Protein AF-A0A520HEF0-F1 (afdb_monomer_lite)

Secondary structure (DSSP, 8-state):
-----PPPEEPTTT--EE-TT-SB-TTT-PBPTT---SSS-TTTTS-----------------------GGG-HHHHHHHHHHHHHHHHHHHHHHHHHHHHHHTS--------TT-S-----------------------------------TTHHHHHHHHHHHHHHTTS--PPPPPP-

Foldseek 3Di:
DDPCQDDWAADPPPRATHGLPDQAGPPPRHGGPSPPPPDDPCVVVVDPPPPPDPDDDDDDDDPPDDPDPLVPDVVSVVVVVVVVVVVVVVVVVVVVVVVVVVVVPDPPPPPVPPPPPDDDDDDDDDDDDDDDDDDDDDDDDPPDDPPPPPPDPCVVVVVVVVVVVVVVPPPDDDDDDDDD

pLDDT: mean 70.36, std 16.76, range [45.94, 98.44]

Structure (mmCIF, N/CA/C/O backbone):
data_AF-A0A520HEF0-F1
#
_entry.id   AF-A0A520HEF0-F1
#
loop_
_atom_site.group_PDB
_atom_site.id
_atom_site.type_symbol
_atom_site.label_atom_id
_atom_site.label_alt_id
_atom_site.label_comp_id
_atom_site.label_asym_id
_atom_site.label_entity_id
_atom_site.label_seq_id
_atom_site.pdbx_PDB_ins_code
_atom_site.Cartn_x
_atom_site.Cartn_y
_atom_site.Cartn_z
_atom_site.occupancy
_atom_site.B_iso_or_equiv
_atom_site.auth_seq_id
_atom_site.auth_comp_id
_atom_site.auth_asym_id
_atom_site.auth_atom_id
_atom_site.pdbx_PDB_model_num
ATOM 1 N N . MET A 1 1 ? -32.874 -23.266 -6.635 1.00 48.62 1 MET A N 1
ATOM 2 C CA . MET A 1 1 ? -32.247 -22.780 -5.389 1.00 48.62 1 MET A CA 1
ATOM 3 C C . MET A 1 1 ? -33.089 -21.603 -4.928 1.00 48.62 1 MET A C 1
ATOM 5 O O . MET A 1 1 ? -33.108 -20.599 -5.621 1.00 48.62 1 MET A O 1
ATOM 9 N N . LYS A 1 2 ? -33.933 -21.780 -3.902 1.00 52.91 2 LYS A N 1
ATOM 10 C CA . LYS A 1 2 ? -34.807 -20.704 -3.408 1.00 52.91 2 LYS A CA 1
ATOM 11 C C . LYS A 1 2 ? -33.926 -19.699 -2.678 1.00 52.91 2 LYS A C 1
ATOM 13 O O . LYS A 1 2 ? -33.308 -20.055 -1.679 1.00 52.91 2 LYS A O 1
ATOM 18 N N . GLU A 1 3 ? -33.844 -18.488 -3.209 1.00 56.03 3 GLU A N 1
ATOM 19 C CA . GLU A 1 3 ? -33.160 -17.381 -2.562 1.00 56.03 3 GLU A CA 1
ATOM 20 C C . GLU A 1 3 ? -33.856 -17.083 -1.232 1.00 56.03 3 GLU A C 1
ATOM 22 O O . GLU A 1 3 ? -34.960 -16.539 -1.188 1.00 56.03 3 GLU A O 1
ATOM 27 N N . LEU A 1 4 ? -33.215 -17.471 -0.132 1.00 62.06 4 LEU A N 1
ATOM 28 C CA . LEU A 1 4 ? -33.550 -17.003 1.206 1.00 62.06 4 LEU A CA 1
ATOM 29 C C . LEU A 1 4 ? -33.072 -15.553 1.314 1.00 62.06 4 LEU A C 1
ATOM 31 O O . LEU A 1 4 ? -32.077 -15.250 1.969 1.00 62.06 4 LEU A O 1
ATOM 35 N N . HIS A 1 5 ? -33.768 -14.658 0.618 1.00 66.94 5 HIS A N 1
ATOM 36 C CA . HIS A 1 5 ? -33.676 -13.229 0.855 1.00 66.94 5 HIS A CA 1
ATOM 37 C C . HIS A 1 5 ? -34.148 -12.983 2.292 1.00 66.94 5 HIS A C 1
ATOM 39 O O . HIS A 1 5 ? -35.345 -12.945 2.572 1.00 66.94 5 HIS A O 1
ATOM 45 N N . GLY A 1 6 ? -33.190 -12.929 3.222 1.00 73.12 6 GLY A N 1
ATOM 46 C CA . GLY A 1 6 ? -33.446 -12.682 4.637 1.00 73.12 6 GLY A CA 1
ATOM 47 C C . GLY A 1 6 ? -34.255 -11.400 4.823 1.00 73.12 6 GLY A C 1
ATOM 48 O O . GLY A 1 6 ? -34.069 -10.431 4.085 1.00 73.12 6 GLY A O 1
ATOM 49 N N . MET A 1 7 ? -35.167 -11.409 5.796 1.00 80.06 7 MET A N 1
ATOM 50 C CA . MET A 1 7 ? -36.040 -10.270 6.076 1.00 80.06 7 MET A CA 1
ATOM 51 C C . MET A 1 7 ? -35.211 -8.992 6.298 1.00 80.06 7 MET A C 1
ATOM 53 O O . MET A 1 7 ? -34.208 -9.043 7.018 1.00 80.06 7 MET A O 1
ATOM 57 N N . PRO A 1 8 ? -35.592 -7.856 5.687 1.00 88.38 8 PRO A N 1
ATOM 58 C CA . PRO A 1 8 ? -34.871 -6.604 5.864 1.00 88.38 8 PRO A CA 1
ATOM 59 C C . PRO A 1 8 ? -34.941 -6.137 7.321 1.00 88.38 8 PRO A C 1
ATOM 61 O O . PRO A 1 8 ? -35.956 -6.316 7.995 1.00 88.38 8 PRO A O 1
ATOM 64 N N . VAL A 1 9 ? -33.864 -5.512 7.799 1.00 91.81 9 VAL A N 1
ATOM 65 C CA . VAL A 1 9 ? -33.785 -4.970 9.162 1.00 91.81 9 VAL A CA 1
ATOM 66 C C . VAL A 1 9 ? -33.944 -3.457 9.097 1.00 91.81 9 VAL A C 1
ATOM 68 O O . VAL A 1 9 ? -33.219 -2.775 8.372 1.00 91.81 9 VAL A O 1
ATOM 71 N N . VAL A 1 10 ? -34.894 -2.919 9.856 1.00 94.56 10 VAL A N 1
ATOM 72 C CA . VAL A 1 10 ? -35.159 -1.478 9.910 1.00 94.56 10 VAL A CA 1
ATOM 73 C C . VAL A 1 10 ? -34.314 -0.849 11.013 1.00 94.56 10 VAL A C 1
ATOM 75 O O . VAL A 1 10 ? -34.263 -1.350 12.133 1.00 94.56 10 VAL A O 1
ATOM 78 N N . CYS A 1 11 ? -33.622 0.244 10.696 1.00 95.12 11 CYS A N 1
ATOM 79 C CA . CYS A 1 11 ? -32.831 0.979 11.676 1.00 95.12 11 CYS A CA 1
ATOM 80 C C . CYS A 1 11 ? -33.741 1.698 12.679 1.00 95.12 11 CYS A C 1
ATOM 82 O O . CYS A 1 11 ? -34.559 2.523 12.284 1.00 95.12 11 CYS A O 1
ATOM 84 N N . GLU A 1 12 ? -33.535 1.464 13.974 1.00 94.19 12 GLU A N 1
ATOM 85 C CA . GLU A 1 12 ? -34.301 2.122 15.044 1.00 94.19 12 GLU A CA 1
ATOM 86 C C . GLU A 1 12 ? -34.027 3.630 15.152 1.00 94.19 12 GLU A C 1
ATOM 88 O O . GLU A 1 12 ? -34.830 4.367 15.712 1.00 94.19 12 GLU A O 1
ATOM 93 N N . HIS A 1 13 ? -32.902 4.107 14.608 1.00 95.00 13 HIS A N 1
ATOM 94 C CA . HIS A 1 13 ? -32.500 5.510 14.715 1.00 95.00 13 HIS A CA 1
ATOM 95 C C . HIS A 1 13 ? -33.066 6.395 13.601 1.00 95.00 13 HIS A C 1
ATOM 97 O O . HIS A 1 13 ? -33.522 7.501 13.867 1.00 95.00 13 HIS A O 1
ATOM 103 N N . CYS A 1 14 ? -33.032 5.928 12.349 1.00 96.44 14 CYS A N 1
ATOM 104 C CA . CYS A 1 14 ? -33.462 6.722 11.191 1.00 96.44 14 CYS A CA 1
ATOM 105 C C . CYS A 1 14 ? -34.549 6.057 10.334 1.00 96.44 14 CYS A C 1
ATOM 107 O O . CYS A 1 14 ? -34.911 6.597 9.292 1.00 96.44 14 CYS A O 1
ATOM 109 N N . GLY A 1 15 ? -35.035 4.868 10.706 1.00 95.75 15 GLY A N 1
ATOM 110 C CA . GLY A 1 15 ? -36.101 4.162 9.984 1.00 95.75 15 GLY A CA 1
ATOM 111 C C . GLY A 1 15 ? -35.702 3.593 8.619 1.00 95.75 15 GLY A C 1
ATOM 112 O O . GLY A 1 15 ? -36.547 3.071 7.897 1.00 95.75 15 GLY A O 1
ATOM 113 N N . THR A 1 16 ? -34.427 3.672 8.230 1.00 96.69 16 THR A N 1
ATOM 114 C CA . THR A 1 16 ? -33.973 3.145 6.935 1.00 96.69 16 THR A CA 1
ATOM 115 C C . THR A 1 16 ? -33.984 1.612 6.934 1.00 96.69 16 THR A C 1
ATOM 117 O O . THR A 1 16 ? -33.500 0.982 7.878 1.00 96.69 16 THR A O 1
ATOM 120 N N . SER A 1 17 ? -34.514 1.011 5.865 1.00 95.06 17 SER A N 1
ATOM 121 C CA . SER A 1 17 ? -34.506 -0.439 5.638 1.00 95.06 17 SER A CA 1
ATOM 122 C C . SER A 1 17 ? -33.140 -0.897 5.124 1.00 95.06 17 SER A C 1
ATOM 124 O O . SER A 1 17 ? -32.654 -0.401 4.109 1.00 95.06 17 SER A O 1
ATOM 126 N N . ASN A 1 18 ? -32.527 -1.861 5.806 1.00 94.19 18 ASN A N 1
ATOM 127 C CA . ASN A 1 18 ? -31.208 -2.398 5.490 1.00 94.19 18 ASN A CA 1
ATOM 128 C C . ASN A 1 18 ? -31.283 -3.886 5.122 1.00 94.19 18 ASN A C 1
ATOM 130 O O . ASN A 1 18 ? -32.242 -4.590 5.448 1.00 94.19 18 ASN A O 1
ATOM 134 N N . ARG A 1 19 ? -30.234 -4.380 4.455 1.00 92.31 19 ARG A N 1
ATOM 135 C CA . ARG A 1 19 ? -30.062 -5.814 4.174 1.00 92.31 19 ARG A CA 1
ATOM 136 C C . ARG A 1 19 ? -29.888 -6.582 5.488 1.00 92.31 19 ARG A C 1
ATOM 138 O O . ARG A 1 19 ? -29.256 -6.074 6.409 1.00 92.31 19 ARG A O 1
ATOM 145 N N . ALA A 1 20 ? -30.368 -7.824 5.546 1.00 87.44 20 ALA A N 1
ATOM 146 C CA . ALA A 1 20 ? -30.270 -8.672 6.742 1.00 87.44 20 ALA A CA 1
ATOM 147 C C . ALA A 1 20 ? -28.825 -8.889 7.242 1.00 87.44 20 ALA A C 1
ATOM 149 O O . ALA A 1 20 ? -28.606 -9.131 8.422 1.00 87.44 20 ALA A O 1
ATOM 150 N N . THR A 1 21 ? -27.836 -8.775 6.349 1.00 85.56 21 THR A N 1
ATOM 151 C CA . THR A 1 21 ? -26.401 -8.924 6.638 1.00 85.56 21 THR A CA 1
ATOM 152 C C . THR A 1 21 ? -25.662 -7.591 6.832 1.00 85.56 21 THR A C 1
ATOM 154 O O . THR A 1 21 ? -24.436 -7.579 6.904 1.00 85.56 21 THR A O 1
ATOM 157 N N . ALA A 1 22 ? -26.360 -6.450 6.890 1.00 90.12 22 ALA A N 1
ATOM 158 C CA . ALA A 1 22 ? -25.723 -5.138 7.014 1.00 90.12 22 ALA A CA 1
ATOM 159 C C . ALA A 1 22 ? -25.299 -4.830 8.460 1.00 90.12 22 ALA A C 1
ATOM 161 O O . ALA A 1 22 ? -26.142 -4.727 9.348 1.00 90.12 22 ALA A O 1
ATOM 162 N N . MET A 1 23 ? -23.995 -4.630 8.686 1.00 90.31 23 MET A N 1
ATOM 163 C CA . MET A 1 23 ? -23.432 -4.269 10.002 1.00 90.31 23 MET A CA 1
ATOM 164 C C . MET A 1 23 ? -23.814 -2.858 10.461 1.00 90.31 23 MET A C 1
ATOM 166 O O . MET A 1 23 ? -23.992 -2.608 11.657 1.00 90.31 23 MET A O 1
ATOM 170 N N . PHE A 1 24 ? -23.959 -1.948 9.500 1.00 93.88 24 PHE A N 1
ATOM 171 C CA . PHE A 1 24 ? -24.218 -0.531 9.722 1.00 93.88 24 PHE A CA 1
ATOM 172 C C . PHE A 1 24 ? -25.363 -0.050 8.842 1.00 93.88 24 PHE A C 1
ATOM 174 O O . PHE A 1 24 ? -25.591 -0.573 7.749 1.00 93.88 24 PHE A O 1
ATOM 181 N N . CYS A 1 25 ? -26.089 0.949 9.335 1.00 95.81 25 CYS A N 1
ATOM 182 C CA . CYS A 1 25 ? -27.216 1.521 8.624 1.00 95.81 25 CYS A CA 1
ATOM 183 C C . CYS A 1 25 ? -26.712 2.371 7.463 1.00 95.81 25 CYS A C 1
ATOM 185 O O . CYS A 1 25 ? -25.921 3.287 7.676 1.00 95.81 25 CYS A O 1
ATOM 187 N N . ILE A 1 26 ? -27.218 2.133 6.255 1.00 96.25 26 ILE A N 1
ATOM 188 C CA . ILE A 1 26 ? -26.834 2.921 5.077 1.00 96.25 26 ILE A CA 1
ATOM 189 C C . ILE A 1 26 ? -27.229 4.402 5.194 1.00 96.25 26 ILE A C 1
ATOM 191 O O . ILE A 1 26 ? -26.591 5.256 4.593 1.00 96.25 26 ILE A O 1
ATOM 195 N N . GLY A 1 27 ? -28.265 4.714 5.980 1.00 96.62 27 GLY A N 1
ATOM 196 C CA . GLY A 1 27 ? -28.739 6.086 6.161 1.00 96.62 27 GLY A CA 1
ATOM 197 C C . GLY A 1 27 ? -27.922 6.890 7.175 1.00 96.62 27 GLY A C 1
ATOM 198 O O . GLY A 1 27 ? -27.541 8.019 6.898 1.00 96.62 27 GLY A O 1
ATOM 199 N N . CYS A 1 28 ? -27.665 6.328 8.361 1.00 96.06 28 CYS A N 1
ATOM 200 C CA . CYS A 1 28 ? -27.069 7.071 9.483 1.00 96.06 28 CYS A CA 1
ATOM 201 C C . CYS A 1 28 ? -25.733 6.513 9.990 1.00 96.06 28 CYS A C 1
ATOM 203 O O . CYS A 1 28 ? -25.207 7.021 10.974 1.00 96.06 28 CYS A O 1
ATOM 205 N N . ALA A 1 29 ? -25.218 5.439 9.384 1.00 95.44 29 ALA A N 1
ATOM 206 C CA . ALA A 1 29 ? -24.043 4.692 9.843 1.00 95.44 29 ALA A CA 1
ATOM 207 C C . ALA A 1 29 ? -24.137 4.119 11.278 1.00 95.44 29 ALA A C 1
ATOM 209 O O . ALA A 1 29 ? -23.153 3.608 11.808 1.00 95.44 29 ALA A O 1
ATOM 210 N N . GLY A 1 30 ? -25.319 4.140 11.908 1.00 92.12 30 GLY A N 1
ATOM 211 C CA . GLY A 1 30 ? -25.554 3.514 13.211 1.00 92.12 30 GLY A CA 1
ATOM 212 C C . GLY A 1 30 ? -25.458 1.984 13.155 1.00 92.12 30 GLY A C 1
ATOM 213 O O . GLY A 1 30 ? -25.778 1.371 12.134 1.00 92.12 30 GLY A O 1
ATOM 214 N N . ARG A 1 31 ? -25.028 1.355 14.254 1.00 91.38 31 ARG A N 1
ATOM 215 C CA . ARG A 1 31 ? -24.900 -0.108 14.378 1.00 91.38 31 ARG A CA 1
ATOM 216 C C . ARG A 1 31 ? -26.280 -0.773 14.449 1.00 91.38 31 ARG A C 1
ATOM 218 O O . ARG A 1 31 ? -27.123 -0.330 15.225 1.00 91.38 31 ARG A O 1
ATOM 225 N N . LEU A 1 32 ? -26.511 -1.834 13.668 1.00 92.00 32 LEU A N 1
ATOM 226 C CA . LEU A 1 32 ? -27.786 -2.565 13.697 1.00 92.00 32 LEU A CA 1
ATOM 227 C C . LEU A 1 32 ? -27.821 -3.619 14.821 1.00 92.00 32 LEU A C 1
ATOM 229 O O . LEU A 1 32 ? -26.811 -4.286 15.060 1.00 92.00 32 LEU A O 1
ATOM 233 N N . PRO A 1 33 ? -28.982 -3.835 15.471 1.00 80.56 33 PRO A N 1
ATOM 234 C CA . PRO A 1 33 ? -29.122 -4.767 16.596 1.00 80.56 33 PRO A CA 1
ATOM 235 C C . PRO A 1 33 ? -28.988 -6.244 16.194 1.00 80.56 33 PRO A C 1
ATOM 237 O O . PRO A 1 33 ? -28.678 -7.085 17.031 1.00 80.56 33 PRO A O 1
ATOM 240 N N . ALA A 1 34 ? -29.162 -6.568 14.909 1.00 70.31 34 ALA A N 1
ATOM 241 C CA . ALA A 1 34 ? -29.029 -7.931 14.390 1.00 70.31 34 ALA A CA 1
ATOM 242 C C . ALA A 1 34 ? -27.582 -8.467 14.423 1.00 70.31 34 ALA A C 1
ATOM 244 O O . ALA A 1 34 ? -27.364 -9.661 14.231 1.00 70.31 34 ALA A O 1
ATOM 245 N N . PHE A 1 35 ? -26.592 -7.613 14.705 1.00 68.88 35 PHE A N 1
ATOM 246 C CA . PHE A 1 35 ? -25.204 -8.023 14.892 1.00 68.88 35 PHE A CA 1
ATOM 247 C C . PHE A 1 35 ? -24.911 -8.359 16.354 1.00 68.88 35 PHE A C 1
ATOM 249 O O . PHE A 1 35 ? -24.180 -7.646 17.049 1.00 68.88 35 PHE A O 1
ATOM 256 N N . VAL A 1 36 ? -25.429 -9.505 16.798 1.00 61.81 36 VAL A N 1
ATOM 257 C CA . VAL A 1 36 ? -24.763 -10.262 17.861 1.00 61.81 36 VAL A CA 1
ATOM 258 C C . VAL A 1 36 ? -23.465 -10.749 17.234 1.00 61.81 36 VAL A C 1
ATOM 260 O O . VAL A 1 36 ? -23.507 -11.539 16.295 1.00 61.81 36 VAL A O 1
ATOM 263 N N . ALA A 1 37 ? -22.320 -10.218 17.671 1.00 61.59 37 ALA A N 1
ATOM 264 C CA . ALA A 1 37 ? -21.028 -10.740 17.241 1.00 61.59 37 ALA A CA 1
ATOM 265 C C . ALA A 1 37 ? -21.053 -12.250 17.501 1.00 61.59 37 ALA A C 1
ATOM 267 O O . ALA A 1 37 ? -21.153 -12.683 18.649 1.00 61.59 37 ALA A O 1
ATOM 268 N N . THR A 1 38 ? -21.116 -13.046 16.437 1.00 59.25 38 THR A N 1
ATOM 269 C CA . THR A 1 38 ? -21.170 -14.499 16.528 1.00 59.25 38 THR A CA 1
ATOM 270 C C . THR A 1 38 ? -19.850 -14.970 17.115 1.00 59.25 38 THR A C 1
ATOM 272 O O . THR A 1 38 ? -18.870 -15.123 16.394 1.00 59.25 38 THR A O 1
ATOM 275 N N . GLY A 1 39 ? -19.847 -15.164 18.432 1.00 66.31 39 GLY A N 1
ATOM 276 C CA . GLY A 1 39 ? -18.730 -15.694 19.201 1.00 66.31 39 GLY A CA 1
ATOM 277 C C . GLY A 1 39 ? -17.606 -14.688 19.481 1.00 66.31 39 GLY A C 1
ATOM 278 O O . GLY A 1 39 ? -17.505 -13.659 18.810 1.00 66.31 39 GLY A O 1
ATOM 279 N N . PRO A 1 40 ? -16.764 -14.976 20.491 1.00 59.66 40 PRO A N 1
ATOM 280 C CA . PRO A 1 40 ? -15.565 -14.198 20.777 1.00 59.66 40 PRO A CA 1
ATOM 281 C C . PRO A 1 40 ? -14.712 -14.160 19.511 1.00 59.66 40 PRO A C 1
ATOM 283 O O . PRO A 1 40 ? -14.228 -15.186 19.032 1.00 59.66 40 PRO A O 1
ATOM 286 N N . SER A 1 41 ? -14.605 -12.976 18.913 1.00 61.31 41 SER A N 1
ATOM 287 C CA . SER A 1 41 ? -13.817 -12.752 17.710 1.00 61.31 41 SER A CA 1
ATOM 288 C C . SER A 1 41 ? -12.415 -13.329 17.904 1.00 61.31 41 SER A C 1
ATOM 290 O O . SER A 1 41 ? -11.807 -13.116 18.950 1.00 61.31 41 SER A O 1
ATOM 292 N N . ALA A 1 42 ? -11.878 -13.992 16.877 1.00 54.47 42 ALA A N 1
ATOM 293 C CA . ALA A 1 42 ? -10.558 -14.643 16.830 1.00 54.47 42 ALA A CA 1
ATOM 294 C C . ALA A 1 42 ? -9.351 -13.778 17.286 1.00 54.47 42 ALA A C 1
ATOM 296 O O . ALA A 1 42 ? -8.224 -14.261 17.401 1.00 54.47 42 ALA A O 1
ATOM 297 N N . LEU A 1 43 ? -9.583 -12.499 17.573 1.00 53.41 43 LEU A N 1
ATOM 298 C CA . LEU A 1 43 ? -8.661 -11.587 18.236 1.00 53.41 43 LEU A CA 1
ATOM 299 C C . LEU A 1 43 ? -8.451 -11.897 19.729 1.00 53.41 43 LEU A C 1
ATOM 301 O O . LEU A 1 43 ? -7.358 -11.640 20.217 1.00 53.41 43 LEU A O 1
ATOM 305 N N . GLU A 1 44 ? -9.411 -12.500 20.443 1.00 55.94 44 GLU A N 1
ATOM 306 C CA . GLU A 1 44 ? -9.170 -12.980 21.821 1.00 55.94 44 GLU A CA 1
ATOM 307 C C . GLU A 1 44 ? -8.271 -14.228 21.856 1.00 55.94 44 GLU A C 1
ATOM 309 O O . GLU A 1 44 ? -7.523 -14.428 22.810 1.00 55.94 44 GLU A O 1
ATOM 314 N N . THR A 1 45 ? -8.276 -15.045 20.795 1.00 55.66 45 THR A N 1
ATOM 315 C CA . THR A 1 45 ? -7.354 -16.1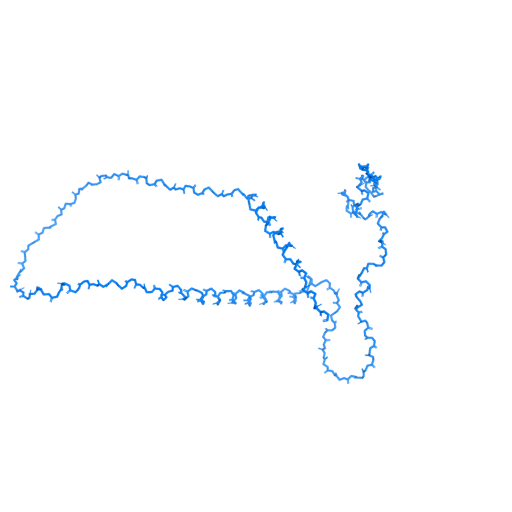87 20.652 1.00 55.66 45 THR A CA 1
ATOM 316 C C . THR A 1 45 ? -5.948 -15.783 20.212 1.00 55.66 45 THR A C 1
ATOM 318 O O . THR A 1 45 ? -5.000 -16.535 20.435 1.00 55.66 45 THR A O 1
ATOM 321 N N . LEU A 1 46 ? -5.773 -14.584 19.646 1.00 56.09 46 LEU A N 1
ATOM 322 C CA . LEU A 1 46 ? -4.458 -13.972 19.460 1.00 56.09 46 LEU A CA 1
ATOM 323 C C . LEU A 1 46 ? -4.040 -13.322 20.778 1.00 56.09 46 LEU A C 1
ATOM 325 O O . LEU A 1 46 ? -4.020 -12.102 20.921 1.00 56.09 46 LEU A O 1
ATOM 329 N N . GLY A 1 47 ? -3.737 -14.182 21.751 1.00 50.06 47 GLY A N 1
ATOM 330 C CA . GLY A 1 47 ? -3.235 -13.817 23.063 1.00 50.06 47 GLY A CA 1
ATOM 331 C C . GLY A 1 47 ? -2.047 -12.868 22.960 1.00 50.06 47 GLY A C 1
ATOM 332 O O . GLY A 1 47 ? -0.896 -13.291 22.852 1.00 50.06 47 GLY A O 1
ATOM 333 N N . VAL A 1 48 ? -2.327 -11.571 23.065 1.00 53.41 48 VAL A N 1
ATOM 334 C CA . VAL A 1 48 ? -1.355 -10.591 23.529 1.00 53.41 48 VAL A CA 1
ATOM 335 C C . VAL A 1 48 ? -1.097 -10.962 24.978 1.00 53.41 48 VAL A C 1
ATOM 337 O O . VAL A 1 48 ? -1.851 -10.624 25.890 1.00 53.41 48 VAL A O 1
ATOM 340 N N . THR A 1 49 ? -0.056 -11.768 25.151 1.00 49.78 49 THR A N 1
ATOM 341 C CA . THR A 1 49 ? 0.503 -12.210 26.416 1.00 49.78 49 THR A CA 1
ATOM 342 C C . THR A 1 49 ? 0.629 -11.020 27.356 1.00 49.78 49 THR A C 1
ATOM 344 O O . THR A 1 49 ? 1.587 -10.248 27.292 1.00 49.78 49 THR A O 1
ATOM 347 N N . SER A 1 50 ? -0.342 -10.887 28.255 1.00 53.78 50 SER A N 1
ATOM 348 C CA . SER A 1 50 ? -0.201 -10.122 29.483 1.00 53.78 50 SER A CA 1
ATOM 349 C C . SER A 1 50 ? 0.783 -10.886 30.358 1.00 53.78 50 SER A C 1
ATOM 351 O O . SER A 1 50 ? 0.421 -11.709 31.196 1.00 53.78 50 SER A O 1
ATOM 353 N N . GLY A 1 51 ? 2.064 -10.667 30.067 1.00 48.28 51 GLY A N 1
ATOM 354 C CA . GLY A 1 51 ? 3.193 -11.177 30.820 1.00 48.28 51 GLY A CA 1
ATOM 355 C C . GLY A 1 51 ? 3.239 -10.505 32.182 1.00 48.28 51 GLY A C 1
ATOM 356 O O . GLY A 1 51 ? 3.952 -9.526 32.384 1.00 48.28 51 GLY A O 1
ATOM 357 N N . ALA A 1 52 ? 2.497 -11.067 33.130 1.00 52.75 52 ALA A N 1
ATOM 358 C CA . ALA A 1 52 ? 2.797 -10.951 34.542 1.00 52.75 52 ALA A CA 1
ATOM 359 C C . ALA A 1 52 ? 4.120 -11.692 34.823 1.00 52.75 52 ALA A C 1
ATOM 361 O O . ALA A 1 52 ? 4.127 -12.842 35.248 1.00 52.75 52 ALA A O 1
ATOM 362 N N . MET A 1 53 ? 5.256 -11.036 34.578 1.00 46.47 53 MET A N 1
ATOM 363 C CA . MET A 1 53 ? 6.528 -11.403 35.201 1.00 46.47 53 MET A CA 1
ATOM 364 C C . MET A 1 53 ? 7.037 -10.224 36.017 1.00 46.47 53 MET A C 1
ATOM 366 O O . MET A 1 53 ? 7.634 -9.270 35.524 1.00 46.47 53 MET A O 1
ATOM 370 N N . ARG A 1 54 ? 6.763 -10.323 37.314 1.00 52.88 54 ARG A N 1
ATOM 371 C CA . ARG A 1 54 ? 7.339 -9.514 38.378 1.00 52.88 54 ARG A CA 1
ATOM 372 C C . ARG A 1 54 ? 8.759 -10.038 38.626 1.00 52.88 54 ARG A C 1
ATOM 374 O O . ARG A 1 54 ? 8.938 -10.982 39.386 1.00 52.88 54 ARG A O 1
ATOM 381 N N . GLY A 1 55 ? 9.745 -9.456 37.945 1.00 46.38 55 GLY A N 1
ATOM 382 C CA . GLY A 1 55 ? 11.179 -9.648 38.198 1.00 46.38 55 GLY A CA 1
ATOM 383 C C . GLY A 1 55 ? 11.836 -8.320 38.605 1.00 46.38 55 GLY A C 1
ATOM 384 O O . GLY A 1 55 ? 11.367 -7.268 38.164 1.00 46.38 55 GLY A O 1
ATOM 385 N N . PRO A 1 56 ? 12.860 -8.325 39.479 1.00 56.03 56 PRO A N 1
ATOM 386 C CA . PRO A 1 56 ? 13.434 -7.106 40.034 1.00 56.03 56 PRO A CA 1
ATOM 387 C C . PRO A 1 56 ? 14.272 -6.344 39.003 1.00 56.03 56 PRO A C 1
ATOM 389 O O . PRO A 1 56 ? 14.872 -6.909 38.092 1.00 56.03 56 PRO A O 1
ATOM 392 N N . ALA A 1 57 ? 14.273 -5.028 39.184 1.00 56.62 57 ALA A N 1
ATOM 393 C CA . ALA A 1 57 ? 14.813 -4.009 38.305 1.00 56.62 57 ALA A CA 1
ATOM 394 C C . ALA A 1 57 ? 16.296 -4.194 37.941 1.00 56.62 57 ALA A C 1
ATOM 396 O O . ALA A 1 57 ? 17.162 -4.138 38.808 1.00 56.62 57 ALA A O 1
ATOM 397 N N . VAL A 1 58 ? 16.582 -4.237 36.637 1.00 52.81 58 VAL A N 1
ATOM 398 C CA . VAL A 1 58 ? 17.786 -3.620 36.063 1.00 52.81 58 VAL A CA 1
ATOM 399 C C . VAL A 1 58 ? 17.343 -2.844 34.825 1.00 52.81 58 VAL A C 1
ATOM 401 O O . VAL A 1 58 ? 16.795 -3.402 33.877 1.00 52.81 58 VAL A O 1
ATOM 404 N N . GLY A 1 59 ? 17.486 -1.523 34.905 1.00 55.25 59 GLY A N 1
ATOM 405 C CA . GLY A 1 59 ? 16.925 -0.566 33.964 1.00 55.25 59 GLY A CA 1
ATOM 406 C C . GLY A 1 59 ? 17.541 -0.655 32.574 1.00 55.25 59 GLY A C 1
ATOM 407 O O . GLY A 1 59 ? 18.669 -0.232 32.354 1.00 55.25 59 GLY A O 1
ATOM 408 N N . VAL A 1 60 ? 16.737 -1.099 31.614 1.00 56.56 60 VAL A N 1
ATOM 409 C CA . VAL A 1 60 ? 16.802 -0.604 30.240 1.00 56.56 60 VAL A CA 1
ATOM 410 C C . VAL A 1 60 ? 15.382 -0.182 29.901 1.00 56.56 60 VAL A C 1
ATOM 412 O O . VAL A 1 60 ? 14.490 -1.019 29.769 1.00 56.56 60 VAL A O 1
ATOM 415 N N . ALA A 1 61 ? 15.155 1.131 29.865 1.00 48.31 61 ALA A N 1
ATOM 416 C CA . ALA A 1 61 ? 13.870 1.742 29.563 1.00 48.31 61 ALA A CA 1
ATOM 417 C C . ALA A 1 61 ? 13.436 1.352 28.143 1.00 48.31 61 ALA A C 1
ATOM 419 O O . ALA A 1 61 ? 13.790 1.994 27.158 1.00 48.31 61 ALA A O 1
ATOM 420 N N . ARG A 1 62 ? 12.694 0.252 28.038 1.00 52.72 62 ARG A N 1
ATOM 421 C CA . ARG A 1 62 ? 12.033 -0.169 26.811 1.00 52.72 62 ARG A CA 1
ATOM 422 C C . ARG A 1 62 ? 10.633 0.452 26.840 1.00 52.72 62 ARG A C 1
ATOM 424 O O . ARG A 1 62 ? 9.884 0.140 27.766 1.00 52.72 62 ARG A O 1
ATOM 431 N N . PRO A 1 63 ? 10.274 1.350 25.906 1.00 58.28 63 PRO A N 1
ATOM 432 C CA . PRO A 1 63 ? 8.941 1.935 25.884 1.00 58.28 63 PRO A CA 1
ATOM 433 C C . PRO A 1 63 ? 7.931 0.817 25.613 1.00 58.28 63 PRO A C 1
ATOM 435 O O . PRO A 1 63 ? 7.887 0.237 24.529 1.00 58.28 63 PRO A O 1
ATOM 438 N N . VAL A 1 64 ? 7.167 0.466 26.645 1.00 52.72 64 VAL A N 1
ATOM 439 C CA . VAL A 1 64 ? 6.043 -0.465 26.564 1.00 52.72 64 VAL A CA 1
ATOM 440 C C . VAL A 1 64 ? 4.928 0.281 25.838 1.00 52.72 64 VAL A C 1
ATOM 442 O O . VAL A 1 64 ? 4.257 1.136 26.410 1.00 52.72 64 VAL A O 1
ATOM 445 N N . GLY A 1 65 ? 4.822 0.023 24.535 1.00 51.41 65 GLY A N 1
ATOM 446 C CA . GLY A 1 65 ? 3.844 0.634 23.647 1.00 51.41 65 GLY A CA 1
ATOM 447 C C . GLY A 1 65 ? 2.433 0.181 23.996 1.00 51.41 65 GLY A C 1
ATOM 448 O O . GLY A 1 65 ? 2.029 -0.929 23.658 1.00 51.41 65 GLY A O 1
ATOM 449 N N . GLY A 1 66 ? 1.680 1.059 24.655 1.00 52.56 66 GLY A N 1
ATOM 450 C CA . GLY A 1 66 ? 0.228 1.014 24.593 1.00 52.56 66 GLY A CA 1
ATOM 451 C C . GLY A 1 66 ? -0.209 1.213 23.144 1.00 52.56 66 GLY A C 1
ATOM 452 O O . GLY A 1 66 ? 0.322 2.074 22.443 1.00 52.56 66 GLY A O 1
ATOM 453 N N . VAL A 1 67 ? -1.171 0.409 22.700 1.00 57.94 67 VAL A N 1
ATOM 454 C CA . VAL A 1 67 ? -1.867 0.537 21.412 1.00 57.94 67 VAL A CA 1
ATOM 455 C C . VAL A 1 67 ? -2.785 1.766 21.422 1.00 57.94 67 VAL A C 1
ATOM 457 O O . VAL A 1 67 ? -3.997 1.672 21.268 1.00 57.94 67 VAL A O 1
ATOM 460 N N . ALA A 1 68 ? -2.212 2.944 21.657 1.00 58.22 68 ALA A N 1
ATOM 461 C CA . ALA A 1 68 ? -2.835 4.186 21.236 1.00 58.22 68 ALA A CA 1
ATOM 462 C C . ALA A 1 68 ? -2.782 4.224 19.704 1.00 58.22 68 ALA A C 1
ATOM 464 O O . ALA A 1 68 ? -1.783 3.810 19.111 1.00 58.22 68 ALA A O 1
ATOM 465 N N . SER A 1 69 ? -3.866 4.673 19.073 1.00 57.19 69 SER A N 1
ATOM 466 C CA . SER A 1 69 ? -4.014 4.789 17.623 1.00 57.19 69 SER A CA 1
ATOM 467 C C . SER A 1 69 ? -2.757 5.392 16.986 1.00 57.19 69 SER A C 1
ATOM 469 O O . SER A 1 69 ? -2.486 6.585 17.092 1.00 57.19 69 SER A O 1
ATOM 471 N N . VAL A 1 70 ? -1.971 4.535 16.330 1.00 57.44 70 VAL A N 1
ATOM 472 C CA . VAL A 1 70 ? -0.611 4.826 15.840 1.00 57.44 70 VAL A CA 1
ATOM 473 C C . VAL A 1 70 ? -0.570 6.041 14.898 1.00 57.44 70 VAL A C 1
ATOM 475 O O . VAL A 1 70 ? 0.447 6.728 14.818 1.00 57.44 70 VAL A O 1
ATOM 478 N N . ALA A 1 71 ? -1.697 6.357 14.257 1.00 59.69 71 ALA A N 1
ATOM 479 C CA . ALA A 1 71 ? -1.844 7.449 13.302 1.00 59.69 71 ALA A CA 1
ATOM 480 C C . ALA A 1 71 ? -1.689 8.869 13.894 1.00 59.69 71 ALA A C 1
ATOM 482 O O . ALA A 1 71 ? -1.417 9.800 13.137 1.00 59.69 71 ALA A O 1
ATOM 483 N N . GLU A 1 72 ? -1.825 9.059 15.213 1.00 73.44 72 GLU A N 1
ATOM 484 C CA . GLU A 1 72 ? -1.806 10.402 15.828 1.00 73.44 72 GLU A CA 1
ATOM 485 C C . GLU A 1 72 ? -0.445 10.811 16.410 1.00 73.44 72 GLU A C 1
ATOM 487 O O . GLU A 1 72 ? -0.268 11.948 16.846 1.00 73.44 72 GLU A O 1
ATOM 492 N N . THR A 1 73 ? 0.555 9.922 16.409 1.00 82.69 73 THR A N 1
ATOM 493 C CA . THR A 1 73 ? 1.869 10.272 16.967 1.00 82.69 73 THR A CA 1
ATOM 494 C C . THR A 1 73 ? 2.774 10.917 15.907 1.00 82.69 73 THR A C 1
ATOM 496 O O . THR A 1 73 ? 2.985 10.338 14.842 1.00 82.69 73 THR A O 1
ATOM 499 N N . PRO A 1 74 ? 3.397 12.085 16.167 1.00 86.69 74 PRO A N 1
ATOM 500 C CA . PRO A 1 74 ? 4.347 12.690 15.223 1.00 86.69 74 PRO A CA 1
ATOM 501 C C . PRO A 1 74 ? 5.565 11.785 14.968 1.00 86.69 74 PRO A C 1
ATOM 503 O O . PRO A 1 74 ? 6.162 11.814 13.893 1.00 86.69 74 PRO A O 1
ATOM 506 N N . ALA A 1 75 ? 5.898 10.927 15.937 1.00 84.31 75 ALA A N 1
ATOM 507 C CA . ALA A 1 75 ? 6.938 9.915 15.809 1.00 84.31 75 ALA A CA 1
ATOM 508 C C . ALA A 1 75 ? 6.641 8.898 14.693 1.00 84.31 75 ALA A C 1
ATOM 510 O O . ALA A 1 75 ? 7.573 8.487 13.999 1.00 84.31 75 ALA A O 1
ATOM 511 N N . PHE A 1 76 ? 5.370 8.532 14.485 1.00 88.44 76 PHE A N 1
ATOM 512 C CA . PHE A 1 76 ? 4.956 7.642 13.398 1.00 88.44 76 PHE A CA 1
ATOM 513 C C . PHE A 1 76 ? 5.239 8.264 12.027 1.00 88.44 76 PHE A C 1
ATOM 515 O O . PHE A 1 76 ? 5.855 7.632 11.171 1.00 88.44 76 PHE A O 1
ATOM 522 N N . TRP A 1 77 ? 4.879 9.534 11.834 1.00 92.81 77 TRP A N 1
ATOM 523 C CA . TRP A 1 77 ? 5.135 10.241 10.577 1.00 92.81 77 TRP A CA 1
ATOM 524 C C . TRP A 1 77 ? 6.627 10.412 10.294 1.00 92.81 77 TRP A C 1
ATOM 526 O O . TRP A 1 77 ? 7.056 10.249 9.153 1.00 92.81 77 TRP A O 1
ATOM 536 N N . LEU A 1 78 ? 7.434 10.669 11.328 1.00 94.88 78 LEU A N 1
ATOM 537 C CA . LEU A 1 78 ? 8.891 10.711 11.189 1.00 94.88 78 LEU A CA 1
ATOM 538 C C . LEU A 1 78 ? 9.469 9.350 10.786 1.00 94.88 78 LEU A C 1
ATOM 540 O O . LEU A 1 78 ? 10.292 9.289 9.875 1.00 94.88 78 LEU A O 1
ATOM 544 N N . THR A 1 79 ? 9.028 8.256 11.415 1.00 91.56 79 THR A N 1
ATOM 545 C CA . THR A 1 79 ? 9.499 6.909 11.044 1.00 91.56 79 THR A CA 1
ATOM 546 C C . THR A 1 79 ? 9.075 6.535 9.629 1.00 91.56 79 THR A C 1
ATOM 548 O O . THR A 1 79 ? 9.901 6.031 8.868 1.00 91.56 79 THR A O 1
ATOM 551 N N . LEU A 1 80 ? 7.834 6.839 9.244 1.00 93.69 80 LEU A N 1
ATOM 552 C CA . LEU A 1 80 ? 7.335 6.601 7.892 1.00 93.69 80 LEU A CA 1
ATOM 553 C C . LEU A 1 80 ? 8.095 7.433 6.847 1.00 93.69 80 LEU A C 1
ATOM 555 O O . LEU A 1 80 ? 8.468 6.909 5.798 1.00 93.69 80 LEU A O 1
ATOM 559 N N . GLY A 1 81 ? 8.387 8.701 7.149 1.00 96.38 81 GLY A N 1
ATOM 560 C CA . GLY A 1 81 ? 9.179 9.577 6.287 1.00 96.38 81 GLY A CA 1
ATOM 561 C C . GLY A 1 81 ? 10.610 9.073 6.085 1.00 96.38 81 GLY A C 1
ATOM 562 O O . GLY A 1 81 ? 11.082 8.996 4.951 1.00 96.38 81 GLY A O 1
ATOM 563 N N . VAL A 1 82 ? 11.286 8.659 7.164 1.00 97.69 82 VAL A N 1
ATOM 564 C CA . VAL A 1 82 ? 12.636 8.069 7.089 1.00 97.69 82 VAL A CA 1
ATOM 565 C C . VAL A 1 82 ? 12.618 6.762 6.293 1.00 97.69 82 VAL A C 1
ATOM 567 O O . VAL A 1 82 ? 13.465 6.572 5.420 1.00 97.69 82 VAL A O 1
ATOM 570 N N . ALA A 1 83 ? 11.642 5.885 6.538 1.00 97.19 83 ALA A N 1
ATOM 571 C CA . ALA A 1 83 ? 11.497 4.636 5.795 1.00 97.19 83 ALA A CA 1
ATOM 572 C C . ALA A 1 83 ? 11.282 4.885 4.291 1.00 97.19 83 ALA A C 1
ATOM 574 O O . ALA A 1 83 ? 11.933 4.246 3.461 1.00 97.19 83 ALA A O 1
ATOM 575 N N . GLY A 1 84 ? 10.437 5.858 3.936 1.00 97.81 84 GLY A N 1
ATOM 576 C CA . GLY A 1 84 ? 10.228 6.275 2.549 1.00 97.81 84 GLY A CA 1
ATOM 577 C C . GLY A 1 84 ? 11.504 6.803 1.887 1.00 97.81 84 GLY A C 1
ATOM 578 O O . GLY A 1 84 ? 11.801 6.441 0.749 1.00 97.81 84 GLY A O 1
ATOM 579 N N . LEU A 1 85 ? 12.304 7.596 2.605 1.00 98.38 85 LEU A N 1
ATOM 580 C CA . LEU A 1 85 ? 13.562 8.143 2.089 1.00 98.38 85 LEU A CA 1
ATOM 581 C C . LEU A 1 85 ? 14.615 7.051 1.842 1.00 98.38 85 LEU A C 1
ATOM 583 O O . LEU A 1 85 ? 15.297 7.075 0.817 1.00 98.38 85 LEU A O 1
ATOM 587 N N . VAL A 1 86 ? 14.705 6.058 2.733 1.00 98.44 86 VAL A N 1
ATOM 588 C CA . VAL A 1 86 ? 15.569 4.880 2.548 1.00 98.44 86 VAL A CA 1
ATOM 589 C C . VAL A 1 86 ? 15.135 4.070 1.324 1.00 98.44 86 VAL A C 1
ATOM 591 O O . VAL A 1 86 ? 15.979 3.708 0.502 1.00 98.44 86 VAL A O 1
ATOM 594 N N . ALA A 1 87 ? 13.831 3.828 1.159 1.00 97.94 87 ALA A N 1
ATOM 595 C CA . ALA A 1 87 ? 13.302 3.114 -0.002 1.00 97.94 87 ALA A CA 1
ATOM 596 C C . ALA A 1 87 ? 13.593 3.859 -1.318 1.00 97.94 87 ALA A C 1
ATOM 598 O O . ALA A 1 87 ? 14.000 3.240 -2.302 1.00 97.94 87 ALA A O 1
ATOM 599 N N . LEU A 1 88 ? 13.455 5.188 -1.327 1.00 98.38 88 LEU A N 1
ATOM 600 C CA . LEU A 1 88 ? 13.728 6.018 -2.500 1.00 98.38 88 LEU A CA 1
ATOM 601 C C . LEU A 1 88 ? 15.221 6.033 -2.857 1.00 98.38 88 LEU A C 1
ATOM 603 O O . LEU A 1 88 ? 15.569 5.915 -4.031 1.00 98.38 88 LEU A O 1
ATOM 607 N N . ALA A 1 89 ? 16.109 6.097 -1.861 1.00 98.31 89 ALA A N 1
ATOM 608 C CA . ALA A 1 89 ? 17.552 5.990 -2.076 1.00 98.31 89 ALA A CA 1
ATOM 609 C C . ALA A 1 89 ? 17.953 4.612 -2.633 1.00 98.31 89 ALA A C 1
ATOM 611 O O . ALA A 1 89 ? 18.757 4.536 -3.563 1.00 98.31 89 ALA A O 1
ATOM 612 N N . ALA A 1 90 ? 17.360 3.530 -2.119 1.00 98.12 90 ALA A N 1
ATOM 613 C CA . ALA A 1 90 ? 17.578 2.182 -2.639 1.00 98.12 90 ALA A CA 1
ATOM 614 C C . ALA A 1 90 ? 17.084 2.044 -4.090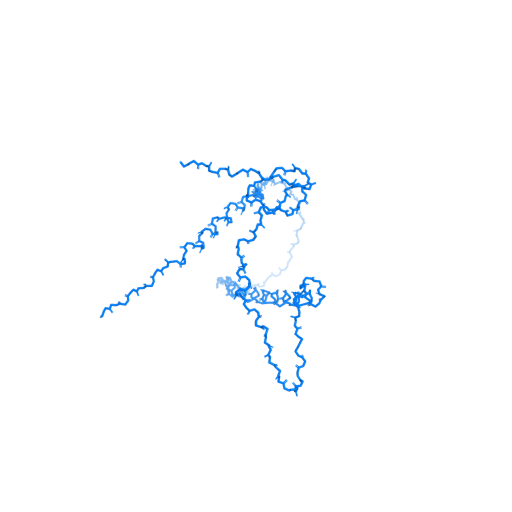 1.00 98.12 90 ALA A C 1
ATOM 616 O O . ALA A 1 90 ? 17.804 1.511 -4.934 1.00 98.12 90 ALA A O 1
ATOM 617 N N . ALA A 1 91 ? 15.900 2.583 -4.404 1.00 97.62 91 ALA A N 1
ATOM 618 C CA . ALA A 1 91 ? 15.354 2.591 -5.760 1.00 97.62 91 ALA A CA 1
ATOM 619 C C . ALA A 1 91 ? 16.226 3.404 -6.732 1.00 97.62 91 ALA A C 1
ATOM 621 O O . ALA A 1 91 ? 16.511 2.941 -7.836 1.00 97.62 91 ALA A O 1
ATOM 622 N N . ALA A 1 92 ? 16.707 4.579 -6.314 1.00 97.50 92 ALA A N 1
ATOM 623 C CA . ALA A 1 92 ? 17.619 5.398 -7.110 1.00 97.50 92 ALA A CA 1
ATOM 624 C C . ALA A 1 92 ? 18.966 4.690 -7.335 1.00 97.50 92 ALA A C 1
ATOM 626 O O . ALA A 1 92 ? 19.466 4.661 -8.459 1.00 97.50 92 ALA A O 1
ATOM 627 N N . GLY A 1 93 ? 19.529 4.066 -6.296 1.00 97.00 93 GLY A N 1
ATOM 628 C CA . GLY A 1 93 ? 20.756 3.276 -6.399 1.00 97.00 93 GLY A CA 1
ATOM 629 C C . GLY A 1 93 ? 20.610 2.090 -7.354 1.00 97.00 93 GLY A C 1
ATOM 630 O O . GLY A 1 93 ? 21.460 1.893 -8.222 1.00 97.00 93 GLY A O 1
ATOM 631 N N . TRP A 1 94 ? 19.500 1.354 -7.257 1.00 97.31 94 TRP A N 1
ATOM 632 C CA . TRP A 1 94 ? 19.153 0.282 -8.192 1.00 97.31 94 TRP A CA 1
ATOM 633 C C . TRP A 1 94 ? 19.015 0.794 -9.630 1.00 97.31 94 TRP A C 1
ATOM 635 O O . TRP A 1 94 ? 19.564 0.195 -10.554 1.00 97.31 94 TRP A O 1
ATOM 645 N N . TYR A 1 95 ? 18.323 1.919 -9.829 1.00 96.00 95 TYR A N 1
ATOM 646 C CA . TYR A 1 95 ? 18.139 2.522 -11.148 1.00 96.00 95 TYR A CA 1
ATOM 647 C C . TYR A 1 95 ? 19.473 2.935 -11.780 1.00 96.00 95 TYR A C 1
ATOM 649 O O . TYR A 1 95 ? 19.718 2.636 -12.948 1.00 96.00 95 TYR A O 1
ATOM 657 N N . VAL A 1 96 ? 20.365 3.568 -11.011 1.00 95.62 96 VAL A N 1
ATOM 658 C CA . VAL A 1 96 ? 21.712 3.936 -11.478 1.00 95.62 96 VAL A CA 1
ATOM 659 C C . VAL A 1 96 ? 22.536 2.694 -11.806 1.00 95.62 96 VAL A C 1
ATOM 661 O O . VAL A 1 96 ? 23.216 2.680 -12.830 1.00 95.62 96 VAL A O 1
ATOM 664 N N . LEU A 1 97 ? 22.460 1.647 -10.979 1.00 94.94 97 LEU A N 1
ATOM 665 C CA . LEU A 1 97 ? 23.159 0.390 -11.239 1.00 94.94 97 LEU A CA 1
ATOM 666 C C . LEU A 1 97 ? 22.684 -0.237 -12.557 1.00 94.94 97 LEU A C 1
ATOM 668 O O . LEU A 1 97 ? 23.504 -0.531 -13.417 1.00 94.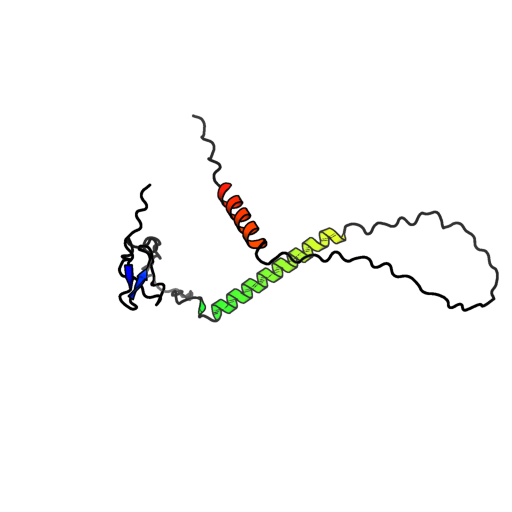94 97 LEU A O 1
ATOM 672 N N . ARG A 1 98 ? 21.368 -0.326 -12.764 1.00 94.69 98 ARG A N 1
ATOM 673 C CA . ARG A 1 98 ? 20.774 -0.889 -13.985 1.00 94.69 98 ARG A CA 1
ATOM 674 C C . ARG A 1 98 ? 21.021 -0.035 -15.230 1.00 94.69 98 ARG A C 1
ATOM 676 O O . ARG A 1 98 ? 21.108 -0.558 -16.334 1.00 94.69 98 ARG A O 1
ATOM 683 N N . SER A 1 99 ? 21.131 1.281 -15.064 1.00 90.88 99 SER A N 1
ATOM 684 C CA . SER A 1 99 ? 21.430 2.195 -16.174 1.00 90.88 99 SER A CA 1
ATOM 685 C C . SER A 1 99 ? 22.864 2.030 -16.686 1.00 90.88 99 SER A C 1
ATOM 687 O O . SER A 1 99 ? 23.115 2.283 -17.862 1.00 90.88 99 SER A O 1
ATOM 689 N N . ARG A 1 100 ? 23.800 1.580 -15.837 1.00 89.06 100 ARG A N 1
ATOM 690 C CA . ARG A 1 100 ? 25.191 1.314 -16.241 1.00 89.06 100 ARG A CA 1
ATOM 691 C C . ARG A 1 100 ? 25.318 0.106 -17.161 1.00 89.06 100 ARG A C 1
ATOM 693 O O . ARG A 1 100 ? 26.100 0.161 -18.104 1.00 89.06 100 ARG A O 1
ATOM 700 N N . ASP A 1 101 ? 24.491 -0.919 -16.959 1.00 84.50 101 ASP A N 1
ATOM 701 C CA . ASP A 1 101 ? 24.488 -2.117 -17.810 1.00 84.50 101 ASP A CA 1
ATOM 702 C C . ASP A 1 101 ? 24.187 -1.785 -19.289 1.00 84.50 101 ASP A C 1
ATOM 704 O O . ASP A 1 101 ? 24.583 -2.521 -20.189 1.00 84.50 101 ASP A O 1
ATOM 708 N N . GLY A 1 102 ? 23.510 -0.660 -19.557 1.00 76.06 102 GLY A N 1
ATOM 709 C CA . GLY A 1 102 ? 23.199 -0.194 -20.911 1.00 76.06 102 GLY A CA 1
ATOM 710 C C . GLY A 1 102 ? 24.244 0.733 -21.540 1.00 76.06 102 GLY A C 1
ATOM 711 O O . GLY A 1 102 ? 24.252 0.879 -22.759 1.00 76.06 102 GLY A O 1
ATOM 712 N N . THR A 1 103 ? 25.123 1.364 -20.756 1.00 66.31 103 THR A N 1
ATOM 713 C CA . THR A 1 103 ? 26.107 2.333 -21.283 1.00 66.31 103 THR A CA 1
ATOM 714 C C . THR A 1 103 ? 27.395 1.689 -21.785 1.00 66.31 103 THR A C 1
ATOM 716 O O . THR A 1 103 ? 28.089 2.291 -22.602 1.00 66.31 103 THR A O 1
ATOM 719 N N . ASP A 1 104 ? 27.680 0.456 -21.364 1.00 62.84 104 ASP A N 1
ATOM 720 C CA . ASP A 1 104 ? 28.805 -0.331 -21.887 1.00 62.84 104 ASP A CA 1
ATOM 721 C C . ASP A 1 104 ? 28.450 -1.094 -23.174 1.00 62.84 104 ASP A C 1
ATOM 723 O O . ASP A 1 104 ? 29.307 -1.756 -23.769 1.00 62.84 104 ASP A O 1
ATOM 727 N N . ALA A 1 105 ? 27.210 -0.954 -23.664 1.00 62.81 105 ALA A N 1
ATOM 728 C CA . ALA A 1 105 ? 26.848 -1.301 -25.031 1.00 62.81 105 ALA A CA 1
ATOM 729 C C . ALA A 1 105 ? 27.547 -0.320 -25.980 1.00 62.81 105 ALA A C 1
ATOM 731 O O . ALA A 1 105 ? 26.968 0.669 -26.423 1.00 62.81 105 ALA A O 1
ATOM 732 N N . SER A 1 106 ? 28.836 -0.602 -26.197 1.00 58.56 106 SER A N 1
ATOM 733 C CA . SER A 1 106 ? 29.737 -0.091 -27.222 1.00 58.56 106 SER A CA 1
ATOM 734 C C . SER A 1 106 ? 29.035 0.877 -28.158 1.00 58.56 106 SER A C 1
ATOM 736 O O . SER A 1 106 ? 28.295 0.447 -29.046 1.00 58.56 106 SER A O 1
ATOM 738 N N . ALA A 1 107 ? 29.313 2.177 -27.992 1.00 64.12 107 ALA A N 1
ATOM 739 C CA . ALA A 1 107 ? 29.150 3.115 -29.092 1.00 64.12 107 ALA A CA 1
ATOM 740 C C . ALA A 1 107 ? 29.678 2.394 -30.336 1.00 64.12 107 ALA A C 1
ATOM 742 O O . ALA A 1 107 ? 30.809 1.891 -30.258 1.00 64.12 107 ALA A O 1
ATOM 743 N N . PRO A 1 108 ? 28.866 2.224 -31.402 1.00 66.19 108 PRO A N 1
ATOM 744 C CA . PRO A 1 108 ? 29.289 1.472 -32.566 1.00 66.19 108 PRO A CA 1
ATOM 745 C C . PRO A 1 108 ? 30.624 2.071 -32.943 1.00 66.19 108 PRO A C 1
ATOM 747 O O . PRO A 1 108 ? 30.713 3.270 -33.222 1.00 66.19 108 PRO A O 1
ATOM 750 N N . ARG A 1 109 ? 31.682 1.267 -32.799 1.00 68.50 109 ARG A N 1
ATOM 751 C CA . ARG A 1 109 ? 33.007 1.657 -33.227 1.00 68.50 109 ARG A CA 1
ATOM 752 C C . ARG A 1 109 ? 32.803 1.887 -34.704 1.00 68.50 109 ARG A C 1
ATOM 754 O O . ARG A 1 109 ? 32.704 0.931 -35.464 1.00 68.50 109 ARG A O 1
ATOM 761 N N . VAL A 1 110 ? 32.625 3.150 -35.079 1.00 70.06 110 VAL A N 1
ATOM 762 C CA . VAL A 1 110 ? 32.703 3.582 -36.457 1.00 70.06 110 VAL A CA 1
ATOM 763 C C . VAL A 1 110 ? 34.144 3.257 -36.787 1.00 70.06 110 VAL A C 1
ATOM 765 O O . VAL A 1 110 ? 35.057 4.029 -36.485 1.00 70.06 110 VAL A O 1
ATOM 768 N N . GLU A 1 111 ? 34.365 2.031 -37.257 1.00 65.50 111 GLU A N 1
ATOM 769 C CA . GLU A 1 111 ? 35.563 1.645 -37.960 1.00 65.50 111 GLU A CA 1
ATOM 770 C C . GLU A 1 111 ? 35.606 2.611 -39.122 1.00 65.50 111 GLU A C 1
ATOM 772 O O . GLU A 1 111 ? 34.956 2.432 -40.146 1.00 65.50 111 GLU A O 1
ATOM 777 N N . ARG A 1 112 ? 36.287 3.731 -38.884 1.00 64.81 112 ARG A N 1
ATOM 778 C CA . ARG A 1 112 ? 36.660 4.678 -39.908 1.00 64.81 112 ARG A CA 1
ATOM 779 C C . ARG A 1 112 ? 37.395 3.820 -40.931 1.00 64.81 112 ARG A C 1
ATOM 781 O O . ARG A 1 112 ? 38.472 3.322 -40.586 1.00 64.81 112 ARG A O 1
ATOM 788 N N . PRO A 1 113 ? 36.813 3.560 -42.114 1.00 65.38 113 PRO A N 1
ATOM 789 C CA . PRO A 1 113 ? 37.445 2.676 -43.069 1.00 65.38 113 PRO A CA 1
ATOM 790 C C . PRO A 1 113 ? 38.839 3.237 -43.332 1.00 65.38 113 PRO A C 1
ATOM 792 O O . PRO A 1 113 ? 39.005 4.429 -43.598 1.00 65.38 113 PRO A O 1
ATOM 795 N N . ALA A 1 114 ? 39.852 2.386 -43.187 1.00 62.44 114 ALA A N 1
ATOM 796 C CA . ALA A 1 114 ? 41.271 2.725 -43.274 1.00 62.44 114 ALA A CA 1
ATOM 797 C C . ALA A 1 114 ? 41.720 3.128 -44.699 1.00 62.44 114 ALA A C 1
ATOM 799 O O . ALA A 1 114 ? 42.879 2.950 -45.065 1.00 62.44 114 ALA A O 1
ATOM 800 N N . ALA A 1 115 ? 40.809 3.654 -45.519 1.00 62.41 115 ALA A N 1
ATOM 801 C CA . ALA A 1 115 ? 41.034 3.968 -46.920 1.00 62.41 115 ALA A CA 1
ATOM 802 C C . ALA A 1 115 ? 41.593 5.382 -47.150 1.00 62.41 115 ALA A C 1
ATOM 804 O O . ALA A 1 115 ? 42.180 5.631 -48.196 1.00 62.41 115 ALA A O 1
ATOM 805 N N . GLU A 1 116 ? 41.505 6.301 -46.184 1.00 58.03 116 GLU A N 1
ATOM 806 C CA . GLU A 1 116 ? 41.842 7.713 -46.429 1.00 58.03 116 GLU A CA 1
ATOM 807 C C . GLU A 1 116 ? 43.092 8.173 -45.670 1.00 58.03 116 GLU A C 1
ATOM 809 O O . GLU A 1 116 ? 43.109 9.166 -44.946 1.00 58.03 116 GLU A O 1
ATOM 814 N N . ARG A 1 117 ? 44.184 7.413 -45.823 1.00 56.34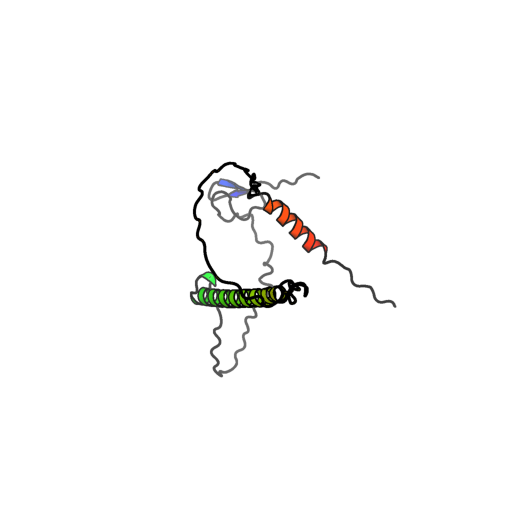 117 ARG A N 1
ATOM 815 C CA . ARG A 1 117 ? 45.531 7.861 -45.426 1.00 56.34 117 ARG A CA 1
ATOM 816 C C . ARG A 1 117 ? 46.572 7.642 -46.518 1.00 56.34 117 ARG A C 1
ATOM 818 O O . ARG A 1 117 ? 47.708 7.283 -46.221 1.00 56.34 117 ARG A O 1
ATOM 825 N N . ARG A 1 118 ? 46.195 7.861 -47.781 1.00 59.31 118 ARG A N 1
ATOM 826 C CA . ARG A 1 118 ? 47.139 8.007 -48.902 1.00 59.31 118 ARG A CA 1
ATOM 827 C C . ARG A 1 118 ? 46.599 8.925 -50.003 1.00 59.31 118 ARG A C 1
ATOM 829 O O . ARG A 1 118 ? 46.340 8.460 -51.099 1.00 59.31 118 ARG A O 1
ATOM 836 N N . VAL A 1 119 ? 46.502 10.224 -49.738 1.00 58.09 119 VAL A N 1
ATOM 837 C CA . VAL A 1 119 ? 46.676 11.264 -50.772 1.00 58.09 119 VAL A CA 1
ATOM 838 C C . VAL A 1 119 ? 47.399 12.418 -50.072 1.00 58.09 119 VAL A C 1
ATOM 840 O O . VAL A 1 119 ? 46.844 13.088 -49.214 1.00 58.09 119 VAL A O 1
ATOM 843 N N . ALA A 1 120 ? 48.727 12.359 -50.075 1.00 57.53 120 ALA A N 1
ATOM 844 C CA . ALA A 1 120 ? 49.567 13.162 -50.958 1.00 57.53 120 ALA A CA 1
ATOM 845 C C . ALA A 1 120 ? 49.601 14.636 -50.533 1.00 57.53 120 ALA A C 1
ATOM 847 O O . ALA A 1 120 ? 48.693 15.420 -50.782 1.00 57.53 120 ALA A O 1
ATOM 848 N N . SER A 1 121 ? 50.715 14.989 -49.898 1.00 56.66 121 SER A N 1
ATOM 849 C CA . SER A 1 121 ? 51.220 16.349 -49.820 1.00 56.66 121 SER A CA 1
ATOM 850 C C . SER A 1 121 ? 51.321 16.935 -51.231 1.00 56.66 121 SER A C 1
ATOM 852 O O . SER A 1 121 ? 52.133 16.477 -52.031 1.00 56.66 121 SER A O 1
ATOM 854 N N . ALA A 1 122 ? 50.521 17.955 -51.525 1.00 64.75 122 ALA A N 1
ATOM 855 C CA . ALA A 1 122 ? 50.730 18.848 -52.655 1.00 64.75 122 ALA A CA 1
ATOM 856 C C . ALA A 1 122 ? 50.561 20.293 -52.157 1.00 64.75 122 ALA A C 1
ATOM 858 O O . ALA A 1 122 ? 49.532 20.599 -51.550 1.00 64.75 122 ALA A O 1
ATOM 859 N N . PRO A 1 123 ? 51.550 21.181 -52.358 1.00 65.12 123 PRO A N 1
ATOM 860 C CA . PRO A 1 123 ? 51.405 22.598 -52.074 1.00 65.12 123 PRO A CA 1
ATOM 861 C C . PRO A 1 123 ? 50.933 23.329 -53.337 1.00 65.12 123 PRO A C 1
ATOM 863 O O . PRO A 1 123 ? 51.592 23.255 -54.370 1.00 65.12 123 PRO A O 1
ATOM 866 N N . ALA A 1 124 ? 49.833 24.076 -53.249 1.00 50.97 124 ALA A N 1
ATOM 867 C CA . ALA A 1 124 ? 49.545 25.186 -54.159 1.00 50.97 124 ALA A CA 1
ATOM 868 C C . ALA A 1 124 ? 48.493 26.124 -53.542 1.00 50.97 124 ALA A C 1
ATOM 870 O O . ALA A 1 124 ? 47.324 25.776 -53.454 1.00 50.97 124 ALA A O 1
ATOM 871 N N . THR A 1 125 ? 48.995 27.265 -53.065 1.00 57.03 125 THR A N 1
ATOM 872 C CA . THR A 1 125 ? 48.530 28.665 -53.214 1.00 57.03 125 THR A CA 1
ATOM 873 C C . THR A 1 125 ? 47.034 29.066 -53.275 1.00 57.03 125 THR A C 1
ATOM 875 O O . THR A 1 125 ? 46.175 28.301 -53.694 1.00 57.03 125 THR A O 1
ATOM 878 N N . PRO A 1 126 ? 46.722 30.321 -52.867 1.00 66.50 126 PRO A N 1
ATOM 879 C CA . PRO A 1 126 ? 45.392 30.781 -52.468 1.00 66.50 126 PRO A CA 1
ATOM 880 C C . PRO A 1 126 ? 44.607 31.501 -53.583 1.00 66.50 126 PRO A C 1
ATOM 882 O O . PRO A 1 126 ? 45.138 31.790 -54.650 1.00 66.50 126 PRO A O 1
ATOM 885 N N . ALA A 1 127 ? 43.391 31.912 -53.200 1.00 52.72 127 ALA A N 1
ATOM 886 C CA . ALA A 1 127 ? 42.489 32.897 -53.811 1.00 52.72 127 ALA A CA 1
ATOM 887 C C . ALA A 1 127 ? 41.449 32.357 -54.805 1.00 52.72 127 ALA A C 1
ATOM 889 O O . ALA A 1 127 ? 41.751 32.026 -55.945 1.00 52.72 127 ALA A O 1
ATOM 890 N N . THR A 1 128 ? 40.168 32.446 -54.437 1.00 51.88 128 THR A N 1
ATOM 891 C CA . THR A 1 128 ? 39.307 33.591 -54.804 1.00 51.88 128 THR A CA 1
ATOM 892 C C . THR A 1 128 ? 37.902 33.380 -54.233 1.00 51.88 128 THR A C 1
ATOM 894 O O . THR A 1 128 ? 37.380 32.271 -54.203 1.00 51.88 128 THR A O 1
ATOM 897 N N . ALA A 1 129 ? 37.337 34.469 -53.718 1.00 56.41 129 ALA A N 1
ATOM 898 C CA . ALA A 1 129 ? 36.029 34.563 -53.093 1.00 56.41 129 ALA A CA 1
ATOM 899 C C . ALA A 1 129 ? 34.868 34.371 -54.081 1.00 56.41 129 ALA A C 1
ATOM 901 O O . ALA A 1 129 ? 34.933 34.872 -55.200 1.00 56.41 129 ALA A O 1
ATOM 902 N N . ALA A 1 130 ? 33.774 33.772 -53.604 1.00 47.06 130 ALA A N 1
ATOM 903 C CA . ALA A 1 130 ? 32.412 34.137 -53.994 1.00 47.06 130 ALA A CA 1
ATOM 904 C C . ALA A 1 130 ? 31.389 33.610 -52.963 1.00 47.06 130 ALA A C 1
ATOM 906 O O . ALA A 1 130 ? 31.271 32.413 -52.725 1.00 47.06 130 ALA A O 1
ATOM 907 N N . THR A 1 131 ? 30.650 34.552 -52.389 1.00 48.84 131 THR A N 1
ATOM 908 C CA . THR A 1 131 ? 29.344 34.461 -51.704 1.00 48.84 131 THR A CA 1
ATOM 909 C C . THR A 1 131 ? 28.445 35.457 -52.471 1.00 48.84 131 THR A C 1
ATOM 911 O O . THR A 1 131 ? 29.044 36.388 -53.026 1.00 48.84 131 THR A O 1
ATOM 914 N N . PRO A 1 132 ? 27.087 35.439 -52.492 1.00 66.75 132 PRO A N 1
ATOM 915 C CA . PRO A 1 132 ? 26.048 34.506 -51.995 1.00 66.75 132 PRO A CA 1
ATOM 916 C C . PRO A 1 132 ? 24.972 34.120 -53.057 1.00 66.75 132 PRO A C 1
ATOM 918 O O . PRO A 1 132 ? 24.808 34.809 -54.050 1.00 66.75 132 PRO A O 1
ATOM 921 N N . GLU A 1 133 ? 24.122 33.127 -52.768 1.00 49.75 133 GLU A N 1
ATOM 922 C CA . GLU A 1 133 ? 22.727 32.997 -53.269 1.00 49.75 133 GLU A CA 1
ATOM 923 C C . GLU A 1 133 ? 22.003 32.079 -52.258 1.00 49.75 133 GLU A C 1
ATOM 925 O O . GLU A 1 133 ? 22.455 30.966 -52.020 1.00 49.75 133 GLU A O 1
ATOM 930 N N . SER A 1 134 ? 21.044 32.484 -51.416 1.00 57.97 134 SER A N 1
ATOM 931 C CA . SER A 1 134 ? 19.770 33.196 -51.611 1.00 57.97 134 SER A CA 1
ATOM 932 C C . SER A 1 134 ? 18.847 32.540 -52.639 1.00 57.97 134 SER A C 1
ATOM 934 O O . SER A 1 134 ? 18.790 32.981 -53.778 1.00 57.97 134 SER A O 1
ATOM 936 N N . GLY A 1 135 ? 18.036 31.567 -52.210 1.00 49.56 135 GLY A N 1
ATOM 937 C CA . GLY A 1 135 ? 16.858 31.181 -52.986 1.00 49.56 135 GLY A CA 1
ATOM 938 C C . GLY A 1 135 ? 16.137 29.911 -52.535 1.00 49.56 135 GLY A C 1
ATOM 939 O O . GLY A 1 135 ? 16.680 28.823 -52.632 1.00 49.56 135 GLY A O 1
ATOM 940 N N . ALA A 1 136 ? 14.868 30.091 -52.158 1.00 50.44 136 ALA A N 1
ATOM 941 C CA . ALA A 1 136 ? 13.751 29.152 -52.335 1.00 50.44 136 ALA A CA 1
ATOM 942 C C . ALA A 1 136 ? 13.578 27.937 -51.386 1.00 50.44 136 ALA A C 1
ATOM 944 O O . ALA A 1 136 ? 13.980 26.811 -51.649 1.00 50.44 136 ALA A O 1
ATOM 945 N N . ARG A 1 137 ? 12.782 28.196 -50.336 1.00 58.72 137 ARG A N 1
ATOM 946 C CA . ARG A 1 137 ? 11.600 27.413 -49.884 1.00 58.72 137 ARG A CA 1
ATOM 947 C C . ARG A 1 137 ? 10.710 27.038 -51.098 1.00 58.72 137 ARG A C 1
ATOM 949 O O . ARG A 1 137 ? 10.581 27.922 -51.945 1.00 58.72 137 ARG A O 1
ATOM 956 N N . PRO A 1 138 ? 10.081 25.841 -51.229 1.00 57.06 138 PRO A N 1
ATOM 957 C CA . PRO A 1 138 ? 9.125 25.180 -50.309 1.00 57.06 138 PRO A CA 1
ATOM 958 C C . PRO A 1 138 ? 9.439 23.667 -50.125 1.00 57.06 138 PRO A C 1
ATOM 960 O O . PRO A 1 138 ? 10.369 23.158 -50.721 1.00 57.06 138 PRO A O 1
ATOM 963 N N . GLU A 1 139 ? 8.845 22.887 -49.222 1.00 45.94 139 GLU A N 1
ATOM 964 C CA . GLU A 1 139 ? 7.476 22.377 -49.299 1.00 45.94 139 GLU A CA 1
ATOM 965 C C . GLU A 1 139 ? 7.202 21.503 -48.066 1.00 45.94 139 GLU A C 1
ATOM 967 O O . GLU A 1 139 ? 8.076 20.812 -47.543 1.00 45.94 139 GLU A O 1
ATOM 972 N N . ALA A 1 140 ? 5.977 21.607 -47.566 1.00 54.62 140 ALA A N 1
ATOM 973 C CA . ALA A 1 140 ? 5.500 20.938 -46.376 1.00 54.62 140 ALA A CA 1
ATOM 974 C C . ALA A 1 140 ? 5.294 19.437 -46.626 1.00 54.62 140 ALA A C 1
ATOM 976 O O . ALA A 1 140 ? 4.393 19.052 -47.363 1.00 54.62 140 ALA A O 1
ATOM 977 N N . ALA A 1 141 ? 6.049 18.592 -45.925 1.00 54.84 141 ALA A N 1
ATOM 978 C CA . ALA A 1 141 ? 5.629 17.228 -45.633 1.00 54.84 141 ALA A CA 1
ATOM 979 C C . ALA A 1 141 ? 5.135 17.199 -44.185 1.00 54.84 141 ALA A C 1
ATOM 981 O O . ALA A 1 141 ? 5.911 17.131 -43.232 1.00 54.84 141 ALA A O 1
ATOM 982 N N . ALA A 1 142 ? 3.819 17.328 -44.029 1.00 57.84 142 ALA A N 1
ATOM 983 C CA . ALA A 1 142 ? 3.137 17.058 -42.779 1.00 57.84 142 ALA A CA 1
ATOM 984 C C . ALA A 1 142 ? 3.259 15.559 -42.474 1.00 57.84 142 ALA A C 1
ATOM 986 O O . ALA A 1 142 ? 2.460 14.747 -42.937 1.00 57.84 142 ALA A O 1
ATOM 987 N N . THR A 1 143 ? 4.270 15.185 -41.695 1.00 51.66 143 THR A N 1
ATOM 988 C CA . THR A 1 143 ? 4.297 13.885 -41.031 1.00 51.66 143 THR A CA 1
ATOM 989 C C . THR A 1 143 ? 3.208 13.917 -39.966 1.00 51.66 143 THR A C 1
ATOM 991 O O . THR A 1 143 ? 3.357 14.560 -38.925 1.00 51.66 143 THR A O 1
ATOM 994 N N . ALA A 1 144 ? 2.074 13.283 -40.260 1.00 56.66 144 ALA A N 1
ATOM 995 C CA . ALA A 1 144 ? 1.019 13.051 -39.291 1.00 56.66 144 ALA A CA 1
ATOM 996 C C . ALA A 1 144 ? 1.620 12.335 -38.071 1.00 56.66 144 ALA A C 1
ATOM 998 O O . ALA A 1 144 ? 2.052 11.187 -38.159 1.00 56.66 144 ALA A O 1
ATOM 999 N N . SER A 1 145 ? 1.675 13.043 -36.941 1.00 55.34 145 SER A N 1
ATOM 1000 C CA . SER A 1 145 ? 1.873 12.423 -35.634 1.00 55.34 145 SER A CA 1
ATOM 1001 C C . SER A 1 145 ? 0.744 11.417 -35.412 1.00 55.34 145 SER A C 1
ATOM 1003 O O . SER A 1 145 ? -0.422 11.805 -35.544 1.00 55.34 145 SER A O 1
ATOM 1005 N N . PRO A 1 146 ? 1.037 10.159 -35.044 1.00 57.12 146 PRO A N 1
ATOM 1006 C CA . PRO A 1 146 ? 0.024 9.305 -34.460 1.00 57.12 146 PRO A CA 1
ATOM 1007 C C . PRO A 1 146 ? -0.378 9.985 -33.154 1.00 57.12 146 PRO A C 1
ATOM 1009 O O . PRO A 1 146 ? 0.414 10.085 -32.219 1.00 57.12 146 PRO A O 1
ATOM 1012 N N . SER A 1 147 ? -1.589 10.536 -33.119 1.00 56.81 147 SER A N 1
ATOM 1013 C CA . SER A 1 147 ? -2.224 10.918 -31.869 1.00 56.81 147 SER A CA 1
ATOM 1014 C C . SER A 1 147 ? -2.415 9.624 -31.092 1.00 56.81 147 SER A C 1
ATOM 1016 O O . SER A 1 147 ? -3.335 8.852 -31.351 1.00 56.81 147 SER A O 1
ATOM 1018 N N . GLU A 1 148 ? -1.460 9.353 -30.210 1.00 60.28 148 GLU A N 1
ATOM 1019 C CA . GLU A 1 148 ? -1.530 8.302 -29.216 1.00 60.28 148 GLU A CA 1
ATOM 1020 C C . GLU A 1 148 ? -2.738 8.621 -28.336 1.00 60.28 148 GLU A C 1
ATOM 1022 O O . GLU A 1 148 ? -2.712 9.511 -27.481 1.00 60.28 148 GLU A O 1
ATOM 1027 N N . ALA A 1 149 ? -3.856 7.974 -28.662 1.00 63.81 149 ALA A N 1
ATOM 1028 C CA . ALA A 1 149 ? -5.085 8.074 -27.910 1.00 63.81 149 ALA A CA 1
ATOM 1029 C C . ALA A 1 149 ? -4.785 7.581 -26.497 1.00 63.81 149 ALA A C 1
ATOM 1031 O O . ALA A 1 149 ? -4.548 6.397 -26.271 1.00 63.81 149 ALA A O 1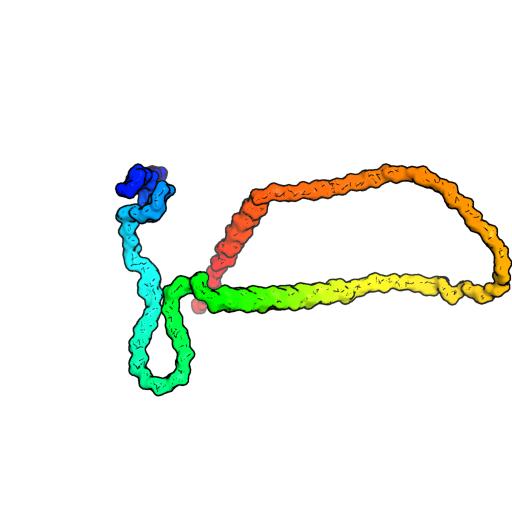
ATOM 1032 N N . LYS A 1 150 ? -4.755 8.522 -25.553 1.00 63.38 150 LYS A N 1
ATOM 1033 C CA . LYS A 1 150 ? -4.669 8.239 -24.126 1.00 63.38 150 LYS A CA 1
ATOM 1034 C C . LYS A 1 150 ? -5.804 7.257 -23.789 1.00 63.38 150 LYS A C 1
ATOM 1036 O O . LYS A 1 150 ? -6.962 7.656 -23.942 1.00 63.38 150 LYS A O 1
ATOM 1041 N N . PRO A 1 151 ? -5.508 6.008 -23.380 1.00 66.56 151 PRO A N 1
ATOM 1042 C CA . PRO A 1 151 ? -6.548 5.036 -23.077 1.00 66.56 151 PRO A CA 1
ATOM 1043 C C . PRO A 1 151 ? -7.435 5.591 -21.969 1.00 66.56 151 PRO A C 1
ATOM 1045 O O . PRO A 1 151 ? -6.976 6.326 -21.080 1.00 66.56 151 PRO A O 1
ATOM 1048 N N . ALA A 1 152 ? -8.728 5.304 -22.066 1.00 71.00 152 ALA A N 1
ATOM 1049 C CA . ALA A 1 152 ? -9.690 5.830 -21.121 1.00 71.00 152 ALA A CA 1
ATOM 1050 C C . ALA A 1 152 ? -9.337 5.329 -19.705 1.00 71.00 152 ALA A C 1
ATOM 1052 O O . ALA A 1 152 ? -8.920 4.183 -19.539 1.00 71.00 152 ALA A O 1
ATOM 1053 N N . PRO A 1 153 ? -9.499 6.154 -18.656 1.00 74.50 153 PRO A N 1
ATOM 1054 C CA . PRO A 1 153 ? -9.067 5.835 -17.293 1.00 74.50 153 PRO A CA 1
ATOM 1055 C C . PRO A 1 153 ? -9.872 4.713 -16.613 1.00 74.50 153 PRO A C 1
ATOM 1057 O O . PRO A 1 153 ? -9.834 4.609 -15.396 1.00 74.50 153 PRO A O 1
ATOM 1060 N N . TRP A 1 154 ? -10.590 3.883 -17.356 1.00 75.94 154 TRP A N 1
ATOM 1061 C CA . TRP A 1 154 ? -11.253 2.684 -16.852 1.00 75.94 154 TRP A CA 1
ATOM 1062 C C . TRP A 1 154 ? -10.689 1.395 -17.477 1.00 75.94 154 TRP A C 1
ATOM 1064 O O . TRP A 1 154 ? -10.817 0.340 -16.874 1.00 75.94 154 TRP A O 1
ATOM 1074 N N . GLU A 1 155 ? -9.957 1.471 -18.595 1.00 69.75 155 GLU A N 1
ATOM 1075 C CA . GLU A 1 155 ? -9.369 0.304 -19.285 1.00 69.75 155 GLU A CA 1
ATOM 1076 C C . GLU A 1 155 ? -8.248 -0.388 -18.482 1.00 69.75 155 GLU A C 1
ATOM 1078 O O . GLU A 1 155 ? -7.887 -1.533 -18.744 1.00 69.75 155 GLU A O 1
ATOM 1083 N N . TRP A 1 156 ? -7.679 0.294 -17.483 1.00 68.81 156 TRP A N 1
ATOM 1084 C CA . TRP A 1 156 ? -6.668 -0.285 -16.594 1.00 68.81 156 TRP A CA 1
ATOM 1085 C C . TRP A 1 156 ? -7.264 -1.058 -15.411 1.00 68.81 156 TRP A C 1
ATOM 1087 O O . TRP A 1 156 ? -6.527 -1.822 -14.788 1.00 68.81 156 TRP A O 1
ATOM 1097 N N . LEU A 1 157 ? -8.558 -0.892 -15.101 1.00 69.25 157 LEU A N 1
ATOM 1098 C CA . LEU A 1 157 ? -9.196 -1.641 -14.014 1.00 69.25 157 LEU A CA 1
ATOM 1099 C C . LEU A 1 157 ? -9.470 -3.096 -14.411 1.00 69.25 157 LEU A C 1
ATOM 1101 O O . LEU A 1 157 ? -9.097 -3.987 -13.653 1.00 69.25 157 LEU A O 1
ATOM 1105 N N . ASP A 1 158 ? -9.987 -3.348 -15.617 1.00 70.88 158 ASP A N 1
ATOM 1106 C CA . ASP A 1 158 ? -10.248 -4.720 -16.090 1.00 70.88 158 ASP A CA 1
ATOM 1107 C C . ASP A 1 158 ? -8.962 -5.564 -16.146 1.00 70.88 158 ASP A C 1
ATOM 1109 O O . ASP A 1 158 ? -8.938 -6.744 -15.798 1.00 70.88 158 ASP A O 1
ATOM 1113 N N . LYS A 1 159 ? -7.836 -4.939 -16.508 1.00 68.50 159 LYS A N 1
ATOM 1114 C CA . LYS A 1 159 ? -6.540 -5.626 -16.590 1.00 68.50 159 LYS A CA 1
ATOM 1115 C C . LYS A 1 159 ? -5.906 -5.900 -15.222 1.00 68.50 159 LYS A C 1
ATOM 1117 O O . LYS A 1 159 ? -5.030 -6.758 -15.114 1.00 68.50 159 LYS A O 1
ATOM 1122 N N . ALA A 1 160 ? -6.318 -5.170 -14.184 1.00 67.31 160 ALA A N 1
ATOM 1123 C CA . ALA A 1 160 ? -5.852 -5.397 -12.821 1.00 67.31 160 ALA A CA 1
ATOM 1124 C C . ALA A 1 160 ? -6.548 -6.607 -12.177 1.00 67.31 160 ALA A C 1
ATOM 1126 O O . ALA A 1 160 ? -5.892 -7.344 -11.441 1.00 67.31 160 ALA A O 1
ATOM 1127 N N . GLU A 1 161 ? -7.824 -6.856 -12.488 1.00 68.25 161 GLU A N 1
ATOM 1128 C CA . GLU A 1 161 ? -8.554 -8.025 -11.973 1.00 68.25 161 GLU A CA 1
ATOM 1129 C C . GLU A 1 161 ? -7.991 -9.340 -12.539 1.00 68.25 161 GLU A C 1
ATOM 1131 O O . GLU A 1 161 ? -7.731 -10.280 -11.786 1.00 68.25 161 GLU A O 1
ATOM 1136 N N . GLU A 1 162 ? -7.640 -9.368 -13.828 1.00 66.00 162 GLU A N 1
ATOM 1137 C CA . GLU A 1 162 ? -7.066 -10.561 -14.470 1.00 66.00 162 GLU A CA 1
ATOM 1138 C C . GLU A 1 162 ? -5.692 -10.965 -13.881 1.00 66.00 162 GLU A C 1
ATOM 1140 O O . GLU A 1 162 ? -5.344 -12.146 -13.789 1.00 66.00 162 GLU A O 1
ATOM 1145 N N . LEU A 1 163 ? -4.906 -9.986 -13.417 1.00 67.12 163 LEU A N 1
ATOM 1146 C CA . LEU A 1 163 ? -3.608 -10.220 -12.770 1.00 67.12 163 LEU A CA 1
ATOM 1147 C C . LEU A 1 163 ? -3.739 -10.756 -11.336 1.00 67.12 163 LEU A C 1
ATOM 1149 O O . LEU A 1 163 ? -2.861 -11.495 -10.882 1.00 67.12 163 LEU A O 1
ATOM 1153 N N . VAL A 1 164 ? -4.818 -10.412 -10.630 1.00 68.94 164 VAL A N 1
ATOM 1154 C CA . VAL A 1 164 ? -5.076 -10.893 -9.264 1.00 68.94 164 VAL A CA 1
ATOM 1155 C C . VAL A 1 164 ? -5.550 -12.349 -9.283 1.00 68.94 164 VAL A C 1
ATOM 1157 O O . VAL A 1 164 ? -5.063 -13.156 -8.484 1.00 68.94 164 VAL A O 1
ATOM 1160 N N . ASP A 1 165 ? -6.386 -12.724 -10.250 1.00 65.19 165 ASP A N 1
ATOM 1161 C CA . ASP A 1 165 ? -6.865 -14.106 -10.398 1.00 65.19 165 ASP A CA 1
ATOM 1162 C C . ASP A 1 165 ? -5.761 -15.081 -10.851 1.00 65.19 165 ASP A C 1
ATOM 1164 O O . ASP A 1 165 ? -5.748 -16.257 -10.474 1.00 65.19 165 ASP A O 1
ATOM 1168 N N . GLY A 1 166 ? -4.764 -14.597 -11.597 1.00 55.97 166 GLY A N 1
ATOM 1169 C CA . GLY A 1 166 ? -3.609 -15.406 -11.998 1.00 55.97 166 GLY A CA 1
ATOM 1170 C C . GLY A 1 166 ? -2.643 -15.750 -10.852 1.00 55.97 166 GLY A C 1
ATOM 1171 O O . GLY A 1 166 ? -1.949 -16.772 -10.913 1.00 55.97 166 GLY A O 1
ATOM 1172 N N . VAL A 1 167 ? -2.583 -14.920 -9.805 1.00 61.06 167 VAL A N 1
ATOM 1173 C CA . VAL A 1 167 ? -1.664 -15.097 -8.664 1.00 61.06 167 VAL A CA 1
ATOM 1174 C C . VAL A 1 167 ? -2.226 -16.057 -7.617 1.00 61.06 167 VAL A C 1
ATOM 1176 O O . VAL A 1 167 ? -1.468 -16.822 -7.018 1.00 61.06 167 VAL A O 1
ATOM 1179 N N . THR A 1 168 ? -3.541 -16.082 -7.415 1.00 59.94 168 THR A N 1
ATOM 1180 C CA . THR A 1 168 ? -4.166 -16.948 -6.403 1.00 59.94 168 THR A CA 1
ATOM 1181 C C . THR A 1 168 ? -4.187 -18.423 -6.814 1.00 59.94 168 THR A C 1
ATOM 1183 O O . THR A 1 168 ? -4.121 -19.296 -5.949 1.00 59.94 168 THR A O 1
ATOM 1186 N N . ASN A 1 169 ? -4.165 -18.724 -8.116 1.00 54.62 169 ASN A N 1
ATOM 1187 C CA . ASN A 1 169 ? -4.291 -20.095 -8.622 1.00 54.62 169 ASN A CA 1
ATOM 1188 C C . ASN A 1 169 ? -2.973 -20.895 -8.730 1.00 54.62 169 ASN A C 1
ATOM 1190 O O . ASN A 1 169 ? -3.005 -22.079 -9.060 1.00 54.62 169 ASN A O 1
ATOM 1194 N N . ARG A 1 170 ? -1.797 -20.305 -8.450 1.00 55.38 170 ARG A N 1
ATOM 1195 C CA . ARG A 1 170 ? -0.497 -21.020 -8.537 1.00 55.38 170 ARG A CA 1
ATOM 1196 C C . ARG A 1 170 ? -0.022 -21.689 -7.244 1.00 55.38 170 ARG A C 1
ATOM 1198 O O . ARG A 1 170 ? 1.019 -22.340 -7.258 1.00 55.38 170 ARG A O 1
ATOM 1205 N N . SER A 1 171 ? -0.757 -21.572 -6.143 1.00 54.78 171 SER A N 1
ATOM 1206 C CA . SER A 1 171 ? -0.251 -21.971 -4.818 1.00 54.78 171 SER A CA 1
ATOM 1207 C C . SER A 1 171 ? -0.637 -23.382 -4.366 1.00 54.78 171 SER A C 1
ATOM 1209 O O . SER A 1 171 ? -0.390 -23.738 -3.217 1.00 54.78 171 SER A O 1
ATOM 1211 N N . THR A 1 172 ? -1.219 -24.220 -5.226 1.00 57.47 172 THR A N 1
ATOM 1212 C CA . THR A 1 172 ? -1.601 -25.592 -4.844 1.00 57.47 172 THR A CA 1
ATOM 1213 C C . THR A 1 172 ? -0.954 -26.622 -5.760 1.00 57.47 172 THR A C 1
ATOM 1215 O O . THR A 1 172 ? -1.621 -27.324 -6.511 1.00 57.47 172 THR A O 1
ATOM 1218 N N . THR A 1 173 ? 0.370 -26.741 -5.672 1.00 68.19 173 THR A N 1
ATOM 1219 C CA . THR A 1 173 ? 1.048 -27.980 -6.070 1.00 68.19 173 THR A CA 1
ATOM 1220 C C . THR A 1 173 ? 1.053 -28.909 -4.853 1.00 68.19 173 THR A C 1
ATOM 1222 O O . THR A 1 173 ? 1.741 -28.600 -3.876 1.00 68.19 173 THR A O 1
ATOM 1225 N N . PRO A 1 174 ? 0.285 -30.014 -4.843 1.00 67.12 174 PRO A N 1
ATOM 1226 C CA . PRO A 1 174 ? 0.343 -30.981 -3.754 1.00 67.12 174 PRO A CA 1
ATOM 1227 C C . PRO A 1 174 ? 1.718 -31.662 -3.724 1.00 67.12 174 PRO A C 1
ATOM 1229 O O . PRO A 1 174 ? 2.262 -32.049 -4.758 1.00 67.12 174 PRO A O 1
ATOM 1232 N N . ALA A 1 175 ? 2.287 -31.785 -2.524 1.00 71.06 175 ALA A N 1
ATOM 1233 C CA . ALA A 1 175 ? 3.579 -32.423 -2.298 1.00 71.06 175 ALA A CA 1
ATOM 1234 C C . ALA A 1 175 ? 3.546 -33.912 -2.706 1.00 71.06 175 ALA A C 1
ATOM 1236 O O . ALA A 1 175 ? 2.554 -34.594 -2.425 1.00 71.06 175 ALA A O 1
ATOM 1237 N N . PRO A 1 176 ? 4.611 -34.441 -3.339 1.00 72.50 176 PRO A N 1
ATOM 1238 C CA . PRO A 1 176 ? 4.672 -35.845 -3.719 1.00 72.50 176 PRO A CA 1
ATOM 1239 C C . PRO A 1 176 ? 4.722 -36.739 -2.474 1.00 72.50 176 PRO A C 1
ATOM 1241 O O . PRO A 1 176 ? 5.539 -36.549 -1.573 1.00 72.50 176 PRO A O 1
ATOM 1244 N N . SER A 1 177 ? 3.821 -37.716 -2.439 1.00 71.06 177 SER A N 1
ATOM 1245 C CA . SER A 1 177 ? 3.733 -38.750 -1.411 1.00 71.06 177 SER A CA 1
ATOM 1246 C C . SER A 1 177 ? 4.979 -39.637 -1.458 1.00 71.06 177 SER A C 1
ATOM 1248 O O . SER A 1 177 ? 5.356 -40.117 -2.527 1.00 71.06 177 SER A O 1
ATOM 1250 N N . ALA A 1 178 ? 5.619 -39.856 -0.310 1.00 63.81 178 ALA A N 1
ATOM 1251 C CA . ALA A 1 178 ? 6.753 -40.767 -0.203 1.00 63.81 178 ALA A CA 1
ATOM 1252 C C . ALA A 1 178 ? 6.310 -42.230 -0.438 1.00 63.81 178 ALA A C 1
ATOM 1254 O O . ALA A 1 178 ? 5.220 -42.604 0.009 1.00 63.81 178 ALA A O 1
ATOM 1255 N N . PRO A 1 179 ? 7.121 -43.051 -1.131 1.00 71.69 179 PRO A N 1
ATOM 1256 C CA . PRO A 1 179 ? 6.852 -44.476 -1.300 1.00 71.69 179 PRO A CA 1
ATOM 1257 C C . PRO A 1 179 ? 7.097 -45.271 0.003 1.00 71.69 179 PRO A C 1
ATOM 1259 O O . PRO A 1 179 ? 7.798 -44.769 0.886 1.00 71.69 179 PRO A O 1
ATOM 1262 N N . PRO A 1 180 ? 6.499 -46.476 0.117 1.00 72.88 180 PRO A N 1
ATOM 1263 C CA . PRO A 1 180 ? 6.509 -47.312 1.323 1.00 72.88 180 PRO A CA 1
ATOM 1264 C C . PRO A 1 180 ? 7.875 -47.915 1.668 1.00 72.88 180 PRO A C 1
ATOM 1266 O O . PRO A 1 180 ? 8.671 -48.175 0.735 1.00 72.88 180 PRO A O 1
#

Radius of gyration: 37.84 Å; chains: 1; bounding box: 88×82×95 Å

Sequence (180 aa):
MKELHGMPVVCEHCGTSNRATAMFCIGCAGRLPAFVATGPSALETLGVTSGAMRGPAVGVARPVGGVASVAETPAFWLTLGVAGLVALAAAAGWYVLRSRDGTDASAPRVERPAAERRVASAPATPATAATPESGARPEAAATASPSEAKPAPWEWLDKAEELVDGVTNRSTTPAPSAPP

=== Feature glossary ===
Legend for the data blocks above and below:

— What the protein is —

The amino-acid sequence is the protein's primary structure: the linear order of residues from the N-terminus to the C-terminus, written in one-letter code. Everything else here — the 3D coordinates, the secondary structure, the domain annotations — is ultimately a consequence of this string.

Functional annotations link the protein to curated databases. InterPro entries identify conserved domains and families by matching the sequence against member-database signatures (Pfam, PROSITE, CDD, …). Gene Ontology (GO) terms describe molecular function, biological process, and cellular component in a controlled vocabulary. CATH places the structure in a hierarchical fold classification (Class/Architecture/Topology/Homologous-superfamily). The organism is the source species.

— Where its atoms are —

Atomic coordinates in PDBx/mmCIF format — the same representation the Protein Data Bank distributes. Each line of the _atom_site loop places one backbone atom in Cartesian space (units: ångströms, origin: arbitrary).

The six renders are orthographic views along the three Cartesian axes in both directions. Representation (cartoon, sticks, or surface) and color scheme (sequence-rainbow or by-chain) vary across proteins so the training set covers all the common visualization conventions.

— Local backbone conformation —

Eight-state secondary structure (DSSP): H is the canonical α-helix, G the tighter 3₁₀-helix, I the wider π-helix; E/B are β-structure, T and S are turns and bends, and '-' is everything else. DSSP derives these from the pattern of main-chain N–H···O=C hydrogen bonds, not from the sequence.

Three-state secondary structure (P-SEA) collapses the eight DSSP classes into helix (a), strand (b), and coil (c). P-SEA assigns these from Cα geometry alone — distances and angles — without requiring backbone oxygens, so it works on any Cα trace.

φ (phi) and ψ (psi) are the two rotatable backbone dihedrals per residue: φ is the C(i-1)–N–Cα–C torsion, ψ is the N–Cα–C–N(i+1) torsion, both in degrees on (−180°, 180°]. α-helical residues cluster near (−60°, −45°); β-strand residues near 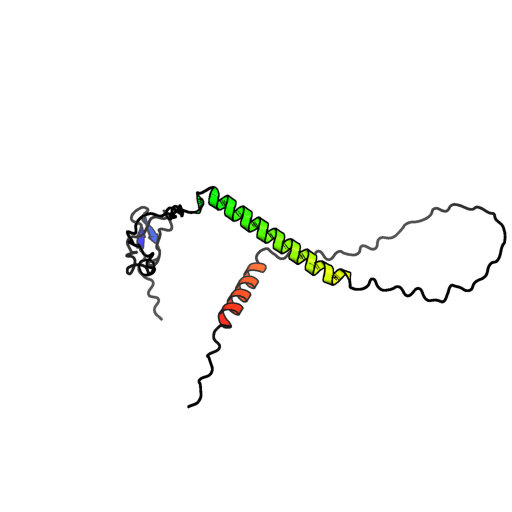(−120°, +130°). A Ramachandran plot is simply a scatter of (φ, ψ) for every residue.

— Global shape and packing —

The geometric summary reports three shape descriptors. Rg (radius of gyration) measures how spread out the Cα atoms are about their centre of mass; compact globular proteins have small Rg, elongated or unfolded ones large. Cα contacts (<8 Å, |i−j|>4) count long-range residue pairs in spatial proximity — high for tightly packed folds, near zero for rods or random coil. The bounding-box extents give the protein's footprint along x, y, z in Å.

SASA measures how much of the protein is reachable by solvent. It is computed by rolling a water-sized probe over the atomic surface and summing the exposed area (Å²). Per-residue SASA distinguishes core (buried, low SASA) from surface (exposed, high SASA) residues; total SASA is a whole-molecule size measure.

Plot images: a contact map (which residues are close in 3D, as an N×N binary image), a Ramachandran scatter (backbone torsion angles, revealing secondary-structure composition at a glance), and — for AlphaFold structures — a PAE heatmap (pairwise prediction confidence).

— Structural neighborhood —

A 3Di character summarizes, for each residue, the relative orientation of the Cα frame of its nearest spatial neighbor. Because it encodes fold topology rather than chemistry, 3Di alignments detect remote structural similarity that sequence alignment misses.

The Foldseek neighbor list gives the closest experimentally determined structures in the PDB, ranked by structural alignment. TM-score near 1 means near-identical fold; near 0.3 means only rough topology match. This is how one finds what a novel AlphaFold prediction most resembles in the solved-structure universe.

— Confidence and disorder —

For AlphaFold models, the B-factor field carries pLDDT — the model's own estimate of local accuracy on a 0–100 scale. Regions with pLDDT<50 should be treated as essentially unmodeled; they often correspond to intrinsically disordered segments.

Crystallographic B-factors measure how much each atom's electron density is smeared out, in Å². They rise in mobile loops and surface residues and fall in the buried interior. In AlphaFold models this column is repurposed to hold pLDDT instead.

Predicted Aligned Error (PAE) is an AlphaFold confidence matrix: entry (i, j) is the expected error in the position of residue j, in ångströms, when the prediction is superimposed on the true structure at residue i. Low PAE within a block of residues means that block is internally rigid and well-predicted; high PAE between two blocks means their relative placement is uncertain even if each block individually is confident.